Protein AF-A0A812IZY6-F1 (afdb_monomer)

InterPro domains:
  IPR000722 RNA polymerase, alpha subunit [PF00623] (156-197)
  IPR006592 RNA polymerase, N-terminal [SM00663] (46-200)
  IPR007080 RNA polymerase Rpb1, domain 1 [PF04997] (15-154)
  IPR045867 DNA-directed RNA polymerase, subunit beta-prime [PTHR19376] (23-197)

Mean predicted aligned error: 10.42 Å

Radius of gyration: 32.03 Å; Cα contacts (8 Å, |Δi|>4): 115; chains: 1; bounding box: 99×86×81 Å

pLDDT: mean 86.28, std 14.46, range [31.89, 97.0]

Nearest PDB structures (foldseek):
  8gzh-assembly1_D  TM=9.416E-01  e=6.355E-12  Synechocystis sp. PCC 6803
  5ipl-assembly1_D  TM=9.016E-01  e=3.015E-12  Escherichia coli
  6jcy-assembly1_D  TM=9.465E-01  e=2.201E-11  Mycobacterium tuberculosis H37Rv
  6koo-assembly1_D  TM=9.398E-01  e=4.639E-11  Mycobacterium tuberculosis H37Rv
  7u22-assembly1_D  TM=9.583E-01  e=5.253E-11  Mycobacterium tuberculosis

Organism: NCBI:txid1628268

Secondary structure (DSSP, 8-state):
-----------PPPHHHHHHHHHHHHHHHHHHHHHHHHHHTT--GGGGS-SSPPPPPGGGS--B--TT-SS-B--HHHHHHHHHHHHHHHHHHHHHTT--HHHHHHHHHHHHHHHHHHHHTTSSSPPPB-TTSPBP--HHHHHSSSSSHIIIIIS----SS---------TTS-TT-----HHHHHHHTHHHHHHHHHH-

Sequence (200 aa):
MRMNLHLASVNAPTKAVATRISSILKDLRQRRNMMETATARHQLPEWMMFTSLPVLPPDLRLRSNSPEDIEEFPDDMNIMYKDILSAGRLFQVALAERAPAGLLRYRKFMLQMAVDCLIDNGRINPAKTKSSGDPLESVAKRLKGKQGRMRKNMLGKRVDYSARTVIVVEPKLKLDECGLPFEIAKEMYMPFLMRELKEK

Structure (mmCIF, N/CA/C/O backbone):
data_AF-A0A812IZY6-F1
#
_entry.id   AF-A0A812IZY6-F1
#
loop_
_atom_site.group_PDB
_atom_site.id
_atom_site.type_symbol
_atom_site.label_atom_id
_atom_site.label_alt_id
_atom_site.label_comp_id
_atom_site.label_asym_id
_atom_site.label_entity_id
_atom_site.label_seq_id
_atom_site.pdbx_PDB_ins_code
_atom_site.Cartn_x
_atom_site.Cartn_y
_atom_site.Cartn_z
_atom_site.occupancy
_atom_site.B_iso_or_equiv
_atom_site.auth_seq_id
_atom_site.auth_comp_id
_atom_site.auth_asym_id
_atom_site.auth_atom_id
_atom_site.pdbx_PDB_model_num
ATOM 1 N N . MET A 1 1 ? 55.429 -61.575 -18.222 1.00 38.75 1 MET A N 1
ATOM 2 C CA . MET A 1 1 ? 55.396 -60.162 -18.653 1.00 38.75 1 MET A CA 1
ATOM 3 C C . MET A 1 1 ? 53.979 -59.629 -18.417 1.00 38.75 1 MET A C 1
ATOM 5 O O . MET A 1 1 ? 53.120 -59.782 -19.270 1.00 38.75 1 MET A O 1
ATOM 9 N N . ARG A 1 2 ? 53.676 -59.157 -17.197 1.00 31.89 2 ARG A N 1
ATOM 10 C CA . ARG A 1 2 ? 52.349 -58.622 -16.833 1.00 31.89 2 ARG A CA 1
ATOM 11 C C . ARG A 1 2 ? 52.348 -57.122 -17.134 1.00 31.89 2 ARG A C 1
ATOM 13 O O . ARG A 1 2 ? 53.051 -56.377 -16.460 1.00 31.89 2 ARG A O 1
ATOM 20 N N . MET A 1 3 ? 51.612 -56.695 -18.159 1.00 34.75 3 MET A N 1
ATOM 21 C CA . MET A 1 3 ? 51.358 -55.275 -18.418 1.00 34.75 3 MET A CA 1
ATOM 22 C C . MET A 1 3 ? 50.384 -54.762 -17.356 1.00 34.75 3 MET A C 1
ATOM 24 O O . MET A 1 3 ? 49.181 -54.987 -17.439 1.00 34.75 3 MET A O 1
ATOM 28 N N . ASN A 1 4 ? 50.918 -54.082 -16.343 1.00 38.84 4 ASN A N 1
ATOM 29 C CA . ASN A 1 4 ? 50.131 -53.201 -15.492 1.00 38.84 4 ASN A CA 1
ATOM 30 C C . ASN A 1 4 ? 49.748 -51.975 -16.329 1.00 38.84 4 ASN A C 1
ATOM 32 O O . ASN A 1 4 ? 50.520 -51.022 -16.424 1.00 38.84 4 ASN A O 1
ATOM 36 N N . LEU A 1 5 ? 48.566 -51.995 -16.950 1.00 43.78 5 LEU A N 1
ATOM 37 C CA . LEU A 1 5 ? 47.935 -50.749 -17.368 1.00 43.78 5 LEU A CA 1
ATOM 38 C C . LEU A 1 5 ? 47.475 -50.036 -16.097 1.00 43.78 5 LEU A C 1
ATOM 40 O O . LEU A 1 5 ? 46.516 -50.442 -15.441 1.00 43.78 5 LEU A O 1
ATOM 44 N N . HIS A 1 6 ? 48.198 -48.977 -15.744 1.00 41.31 6 HIS A N 1
ATOM 45 C CA . HIS A 1 6 ? 47.737 -47.956 -14.822 1.00 41.31 6 HIS A CA 1
ATOM 46 C C . HIS A 1 6 ? 46.349 -47.463 -15.263 1.00 41.31 6 HIS A C 1
ATOM 48 O O . HIS A 1 6 ? 46.229 -46.591 -16.119 1.00 41.31 6 HIS A O 1
ATOM 54 N N . LEU A 1 7 ? 45.296 -47.963 -14.617 1.00 42.34 7 LEU A N 1
ATOM 55 C CA . LEU A 1 7 ? 44.045 -47.229 -14.421 1.00 42.34 7 LEU A CA 1
ATOM 56 C C . LEU A 1 7 ? 44.333 -46.083 -13.439 1.00 42.34 7 LEU A C 1
ATOM 58 O O . LEU A 1 7 ? 43.873 -46.059 -12.300 1.00 42.34 7 LEU A O 1
ATOM 62 N N . ALA A 1 8 ? 45.182 -45.148 -13.863 1.00 40.25 8 ALA A N 1
ATOM 63 C CA . ALA A 1 8 ? 45.335 -43.878 -13.192 1.00 40.25 8 ALA A CA 1
ATOM 64 C C . ALA A 1 8 ? 44.049 -43.088 -13.445 1.00 40.25 8 ALA A C 1
ATOM 66 O O . ALA A 1 8 ? 43.836 -42.568 -14.534 1.00 40.25 8 ALA A O 1
ATOM 67 N N . SER A 1 9 ? 43.197 -43.034 -12.420 1.00 45.44 9 SER A N 1
ATOM 68 C CA . SER A 1 9 ? 42.482 -41.814 -12.051 1.00 45.44 9 SER A CA 1
ATOM 69 C C . SER A 1 9 ? 41.848 -41.068 -13.234 1.00 45.44 9 SER A C 1
ATOM 71 O O . SER A 1 9 ? 42.322 -40.008 -13.649 1.00 45.44 9 SER A O 1
ATOM 73 N N . VAL A 1 10 ? 40.720 -41.572 -13.742 1.00 50.56 10 VAL A N 1
ATOM 74 C CA . VAL A 1 10 ? 39.791 -40.703 -14.473 1.00 50.56 10 VAL A CA 1
ATOM 75 C C . VAL A 1 10 ? 39.205 -39.748 -13.437 1.00 50.56 10 VAL A C 1
ATOM 77 O O . VAL A 1 10 ? 38.364 -40.116 -12.621 1.00 50.56 10 VAL A O 1
ATOM 80 N N . ASN A 1 11 ? 39.793 -38.556 -13.424 1.00 58.25 11 ASN A N 1
ATOM 81 C CA . ASN A 1 11 ? 39.595 -37.443 -12.508 1.00 58.25 11 ASN A CA 1
ATOM 82 C C . ASN A 1 11 ? 38.175 -37.355 -11.933 1.00 58.25 11 ASN A C 1
ATOM 84 O O . ASN A 1 11 ? 37.227 -36.997 -12.635 1.00 58.25 11 ASN A O 1
ATOM 88 N N . ALA A 1 12 ? 38.051 -37.587 -10.623 1.00 59.69 12 ALA A N 1
ATOM 89 C CA . ALA A 1 12 ? 36.911 -37.086 -9.868 1.00 59.69 12 ALA A CA 1
ATOM 90 C C . ALA A 1 12 ? 36.789 -35.574 -10.135 1.00 59.69 12 ALA A C 1
ATOM 92 O O . ALA A 1 12 ? 37.815 -34.882 -10.123 1.00 59.69 12 ALA A O 1
ATOM 93 N N . PRO A 1 13 ? 35.580 -35.040 -10.399 1.00 59.72 13 PRO A N 1
ATOM 94 C CA . PRO A 1 13 ? 35.422 -33.619 -10.653 1.00 59.72 13 PRO A CA 1
ATOM 95 C C . PRO A 1 13 ? 35.992 -32.856 -9.460 1.00 59.72 13 PRO A C 1
ATOM 97 O O . PRO A 1 13 ? 35.599 -33.075 -8.312 1.00 59.72 13 PRO A O 1
ATOM 100 N N . THR A 1 14 ? 36.951 -31.973 -9.732 1.00 73.62 14 THR A N 1
ATOM 101 C CA . THR A 1 14 ? 37.534 -31.072 -8.740 1.00 73.62 14 THR A CA 1
ATOM 102 C C . THR A 1 14 ? 36.394 -30.403 -7.974 1.00 73.62 14 THR A C 1
ATOM 104 O O . THR A 1 14 ? 35.393 -30.029 -8.588 1.00 73.62 14 THR A O 1
ATOM 107 N N . LYS A 1 15 ? 36.512 -30.227 -6.649 1.00 72.19 15 LYS A N 1
ATOM 108 C CA . LYS A 1 15 ? 35.425 -29.684 -5.801 1.00 72.19 15 LYS A CA 1
ATOM 109 C C . LYS A 1 15 ? 34.749 -28.440 -6.408 1.00 72.19 15 LYS A C 1
ATOM 111 O O . LYS A 1 15 ? 33.533 -28.327 -6.345 1.00 72.19 15 LYS A O 1
ATOM 116 N N . ALA A 1 16 ? 35.509 -27.570 -7.078 1.00 72.94 16 ALA A N 1
ATOM 117 C CA . ALA A 1 16 ? 35.002 -26.394 -7.792 1.00 72.94 16 ALA A CA 1
ATOM 118 C C . ALA A 1 16 ? 34.024 -26.705 -8.949 1.00 72.94 16 ALA A C 1
ATOM 120 O O . ALA A 1 16 ? 33.044 -25.984 -9.140 1.00 72.94 16 ALA A O 1
ATOM 121 N N . VAL A 1 17 ? 34.257 -27.779 -9.710 1.00 79.25 17 VAL A N 1
ATOM 122 C CA . VAL A 1 17 ? 33.382 -28.230 -10.805 1.00 79.25 17 VAL A CA 1
ATOM 123 C C . VAL A 1 17 ? 32.065 -28.764 -10.241 1.00 79.25 17 VAL A C 1
ATOM 125 O O . VAL A 1 17 ? 30.998 -28.409 -10.737 1.00 79.25 17 VAL A O 1
ATOM 128 N N . ALA A 1 18 ? 32.119 -29.533 -9.150 1.00 79.56 18 ALA A N 1
ATOM 129 C CA . ALA A 1 18 ? 30.925 -30.045 -8.477 1.00 79.56 18 ALA A CA 1
ATOM 130 C C . ALA A 1 18 ? 30.026 -28.914 -7.934 1.00 79.56 18 ALA A C 1
ATOM 132 O O . ALA A 1 18 ? 28.806 -28.963 -8.106 1.00 79.56 18 ALA A O 1
ATOM 133 N N . THR A 1 19 ? 30.609 -27.855 -7.357 1.00 82.19 19 THR A N 1
ATOM 134 C CA . THR A 1 19 ? 29.853 -26.681 -6.878 1.00 82.19 19 THR A CA 1
ATOM 135 C C . THR A 1 19 ? 29.205 -25.893 -8.019 1.00 82.19 19 THR A C 1
ATOM 137 O O . THR A 1 19 ? 28.112 -25.354 -7.866 1.00 82.19 19 THR A O 1
ATOM 140 N N . ARG A 1 20 ? 29.855 -25.829 -9.186 1.00 84.56 20 ARG A N 1
ATOM 141 C CA . ARG A 1 20 ? 29.304 -25.146 -10.365 1.00 84.56 20 ARG A CA 1
ATOM 142 C C . ARG A 1 20 ? 28.172 -25.943 -11.013 1.00 84.56 20 ARG A C 1
ATOM 144 O O . ARG A 1 20 ? 27.191 -25.365 -11.463 1.00 84.56 20 ARG A O 1
ATOM 151 N N . ILE A 1 21 ? 28.275 -27.270 -11.025 1.00 86.88 21 ILE A N 1
ATOM 152 C CA . ILE A 1 21 ? 27.195 -28.146 -11.494 1.00 86.88 21 ILE A CA 1
ATOM 153 C C . ILE A 1 21 ? 25.981 -28.033 -10.565 1.00 86.88 21 ILE A C 1
ATOM 155 O O . ILE A 1 21 ? 24.854 -27.928 -11.044 1.00 86.88 21 ILE A O 1
ATOM 159 N N . SER A 1 22 ? 26.185 -27.992 -9.245 1.00 88.12 22 SER A N 1
ATOM 160 C CA . SER A 1 22 ? 25.075 -27.878 -8.293 1.00 88.12 22 SER A CA 1
ATOM 161 C C . SER A 1 22 ? 24.352 -26.527 -8.369 1.00 88.12 22 SER A C 1
ATOM 163 O O . SER A 1 22 ? 23.123 -26.506 -8.275 1.00 88.12 22 SER A O 1
ATOM 165 N N . SER A 1 23 ? 25.064 -25.417 -8.608 1.00 89.50 23 SER A N 1
ATOM 166 C CA . SER A 1 23 ? 24.427 -24.112 -8.834 1.00 89.50 23 SER A CA 1
ATOM 167 C C . SER A 1 23 ? 23.610 -24.090 -10.129 1.00 89.50 23 SER A C 1
ATOM 169 O O . SER A 1 23 ? 22.450 -23.685 -10.103 1.00 89.50 23 SER A O 1
ATOM 171 N N . ILE A 1 24 ? 24.147 -24.629 -11.230 1.00 91.56 24 ILE A N 1
ATOM 172 C CA . ILE A 1 24 ? 23.420 -24.744 -12.506 1.00 91.56 24 ILE A CA 1
ATOM 173 C C . ILE A 1 24 ? 22.165 -25.610 -12.343 1.00 91.56 24 ILE A C 1
ATOM 175 O O . ILE A 1 24 ? 21.085 -25.230 -12.794 1.00 91.56 24 ILE A O 1
ATOM 179 N N . LEU A 1 25 ? 22.269 -26.760 -11.668 1.00 91.62 25 LEU A N 1
ATOM 180 C CA . LEU A 1 25 ? 21.120 -27.632 -11.407 1.00 91.62 25 LEU A CA 1
ATOM 181 C C . LEU A 1 25 ? 20.051 -26.942 -10.551 1.00 91.62 25 LEU A C 1
ATOM 183 O O . LEU A 1 25 ? 18.858 -27.160 -10.771 1.00 91.62 25 LEU A O 1
ATOM 187 N N . LYS A 1 26 ? 20.455 -26.099 -9.594 1.00 93.06 26 LYS A N 1
ATOM 188 C CA . LYS A 1 26 ? 19.530 -25.298 -8.784 1.00 93.06 26 LYS A CA 1
ATOM 189 C C . LYS A 1 26 ? 18.780 -24.279 -9.645 1.00 93.06 26 LYS A C 1
ATOM 191 O O . LYS A 1 26 ? 17.555 -24.205 -9.547 1.00 93.06 26 LYS A O 1
ATOM 196 N N . ASP A 1 27 ? 19.486 -23.570 -10.522 1.00 92.44 27 ASP A N 1
ATOM 197 C CA . ASP A 1 27 ? 18.893 -22.582 -11.429 1.00 92.44 27 ASP A CA 1
ATOM 198 C C . ASP A 1 27 ? 17.931 -23.240 -12.427 1.00 92.44 27 ASP A C 1
ATOM 200 O O . ASP A 1 27 ? 16.809 -22.769 -12.628 1.00 92.44 27 ASP A O 1
ATOM 204 N N . LEU A 1 28 ? 18.331 -24.372 -13.015 1.00 93.00 28 LEU A N 1
ATOM 205 C CA . LEU A 1 28 ? 17.485 -25.154 -13.919 1.00 93.00 28 LEU A CA 1
ATOM 206 C C . LEU A 1 28 ? 16.229 -25.664 -13.211 1.00 93.00 28 LEU A C 1
ATOM 208 O O . LEU A 1 28 ? 15.134 -25.577 -13.767 1.00 93.00 28 LEU A O 1
ATOM 212 N N . ARG A 1 29 ? 16.356 -26.137 -11.965 1.00 94.31 29 ARG A N 1
ATOM 213 C CA . ARG A 1 29 ? 15.212 -26.577 -11.160 1.00 94.31 29 ARG A CA 1
ATOM 214 C C . ARG A 1 29 ? 14.247 -25.425 -10.883 1.00 94.31 29 ARG A C 1
ATOM 216 O O . ARG A 1 29 ? 13.042 -25.615 -11.011 1.00 94.31 29 ARG A O 1
ATOM 223 N N . GLN A 1 30 ? 14.754 -24.236 -10.552 1.00 92.56 30 GLN A N 1
ATOM 224 C CA . GLN A 1 30 ? 13.918 -23.055 -10.331 1.00 92.56 30 GLN A CA 1
ATOM 225 C C . GLN A 1 30 ? 13.165 -22.647 -11.604 1.00 92.56 30 GLN A C 1
ATOM 227 O O . GLN A 1 30 ? 11.954 -22.433 -11.547 1.00 92.56 30 GLN A O 1
ATOM 232 N N . ARG A 1 31 ? 13.853 -22.595 -12.753 1.00 91.81 31 ARG A N 1
ATOM 233 C CA . ARG A 1 31 ? 13.234 -22.281 -14.054 1.00 91.81 31 ARG A CA 1
ATOM 234 C C . ARG A 1 31 ? 12.172 -23.305 -14.437 1.00 91.81 31 ARG A C 1
ATOM 236 O O . ARG A 1 31 ? 11.075 -22.919 -14.827 1.00 91.81 31 ARG A O 1
ATOM 243 N N . ARG A 1 32 ? 12.474 -24.597 -14.279 1.00 93.00 32 ARG A N 1
ATOM 244 C CA . ARG A 1 32 ? 11.525 -25.683 -14.546 1.00 93.00 32 ARG A CA 1
ATOM 245 C C . ARG A 1 32 ? 10.270 -25.535 -13.691 1.00 93.00 32 ARG A C 1
ATOM 247 O O . ARG A 1 32 ? 9.177 -25.529 -14.238 1.00 93.00 32 ARG A O 1
ATOM 254 N N . ASN A 1 33 ? 10.428 -25.330 -12.384 1.00 92.94 33 ASN A N 1
ATOM 255 C CA . ASN A 1 33 ? 9.291 -25.157 -11.482 1.00 92.94 33 ASN A CA 1
ATOM 256 C C . ASN A 1 33 ? 8.435 -23.937 -11.875 1.00 92.94 33 ASN A C 1
ATOM 258 O O . ASN A 1 33 ? 7.212 -24.025 -11.871 1.00 92.94 33 ASN A O 1
ATOM 262 N N . MET A 1 34 ? 9.053 -22.811 -12.256 1.00 89.25 34 MET A N 1
ATOM 263 C CA 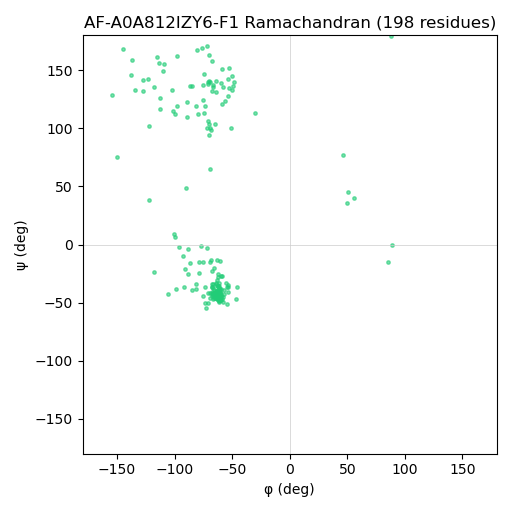. MET A 1 34 ? 8.314 -21.641 -12.754 1.00 89.25 34 MET A CA 1
ATOM 264 C C . MET A 1 34 ? 7.495 -21.981 -14.005 1.00 89.25 34 MET A C 1
ATOM 266 O O . MET A 1 34 ? 6.299 -21.699 -14.035 1.00 89.25 34 MET A O 1
ATOM 270 N N . MET A 1 35 ? 8.101 -22.646 -14.992 1.00 89.81 35 MET A N 1
ATOM 271 C CA . MET A 1 35 ? 7.420 -23.051 -16.227 1.00 89.81 35 MET A CA 1
ATOM 272 C C . MET A 1 35 ? 6.276 -24.040 -15.969 1.00 89.81 35 MET A C 1
ATOM 274 O O . MET A 1 35 ? 5.179 -23.857 -16.495 1.00 89.81 35 MET A O 1
ATOM 278 N N . GLU A 1 36 ? 6.499 -25.050 -15.124 1.00 92.44 36 GLU A N 1
ATOM 279 C CA . GLU A 1 36 ? 5.479 -26.032 -14.733 1.00 92.44 36 GLU A CA 1
ATOM 280 C C . GLU A 1 36 ? 4.278 -25.340 -14.071 1.00 92.44 36 GLU A C 1
ATOM 282 O O . GLU A 1 36 ? 3.137 -25.575 -14.465 1.00 92.44 36 GLU A O 1
ATOM 287 N N . THR A 1 37 ? 4.516 -24.419 -13.127 1.00 90.88 37 THR A N 1
ATOM 288 C CA . THR A 1 37 ? 3.427 -23.674 -12.470 1.00 90.88 37 THR A CA 1
ATOM 289 C C . THR A 1 37 ? 2.677 -22.733 -13.408 1.00 90.88 37 THR A C 1
ATOM 291 O O . THR A 1 37 ? 1.457 -22.622 -13.293 1.00 90.88 37 THR A O 1
ATOM 294 N N . ALA A 1 38 ? 3.377 -22.074 -14.337 1.00 90.81 38 ALA A N 1
ATOM 295 C CA . ALA A 1 38 ? 2.755 -21.199 -15.326 1.00 90.81 38 ALA A CA 1
ATOM 296 C C . ALA A 1 38 ? 1.855 -22.005 -16.274 1.00 90.81 38 ALA A C 1
ATOM 298 O O . ALA A 1 38 ? 0.714 -21.620 -16.514 1.00 90.81 38 ALA A O 1
ATOM 299 N N . THR A 1 39 ? 2.333 -23.170 -16.722 1.00 91.31 39 THR A N 1
ATOM 300 C CA . THR A 1 39 ? 1.589 -24.077 -17.609 1.00 91.31 39 THR A CA 1
ATOM 301 C C . THR A 1 39 ? 0.356 -24.639 -16.903 1.00 91.31 39 THR A C 1
ATOM 303 O O . THR A 1 39 ? -0.743 -24.578 -17.447 1.00 91.31 39 THR A O 1
ATOM 306 N N . ALA A 1 40 ? 0.512 -25.100 -15.657 1.00 92.56 40 ALA A N 1
ATOM 307 C CA . ALA A 1 40 ? -0.583 -25.634 -14.848 1.00 92.56 40 ALA A CA 1
ATOM 308 C C . ALA A 1 40 ? -1.679 -24.597 -14.544 1.00 92.56 40 ALA A C 1
ATOM 310 O O . ALA A 1 40 ? -2.833 -24.962 -14.341 1.00 92.56 40 ALA A O 1
ATOM 311 N N . ARG A 1 41 ? -1.330 -23.304 -14.495 1.00 91.00 41 ARG A N 1
ATOM 312 C CA . ARG A 1 41 ? -2.268 -22.195 -14.251 1.00 91.00 41 ARG A CA 1
ATOM 313 C C . ARG A 1 41 ? -2.710 -21.474 -15.527 1.00 91.00 41 ARG A C 1
ATOM 315 O O . ARG A 1 41 ? -3.360 -20.438 -15.415 1.00 91.00 41 ARG A O 1
ATOM 322 N N . HIS A 1 42 ? -2.338 -21.975 -16.709 1.00 91.25 42 HIS A N 1
ATOM 323 C CA . HIS A 1 42 ? -2.580 -21.326 -18.004 1.00 91.25 42 HIS A CA 1
ATOM 324 C C . HIS A 1 42 ? -2.145 -19.847 -18.045 1.00 91.25 42 HIS A C 1
ATOM 326 O O . HIS A 1 42 ? -2.795 -19.006 -18.661 1.00 91.25 42 HIS A O 1
ATOM 332 N N . GLN A 1 43 ? -1.048 -19.513 -17.361 1.00 91.81 43 GLN A N 1
ATOM 333 C CA . GLN A 1 43 ? -0.509 -18.158 -17.318 1.00 91.81 43 GLN A CA 1
ATOM 334 C C . GLN A 1 43 ? 0.469 -17.948 -18.467 1.00 91.81 43 GLN A C 1
ATOM 336 O O . GLN A 1 43 ? 1.476 -18.650 -18.577 1.00 91.81 43 GLN A O 1
ATOM 341 N N . LEU A 1 44 ? 0.193 -16.946 -19.297 1.00 89.94 44 LEU A N 1
ATOM 342 C CA . LEU A 1 44 ? 1.071 -16.572 -20.396 1.00 89.94 44 LEU A CA 1
ATOM 343 C C . LEU A 1 44 ? 2.146 -15.583 -19.905 1.00 89.94 44 LEU A C 1
ATOM 345 O O . LEU A 1 44 ? 1.822 -14.642 -19.175 1.00 89.94 44 LEU A O 1
ATOM 349 N N . PRO A 1 45 ? 3.425 -15.741 -20.304 1.00 88.31 45 PRO A N 1
ATOM 350 C CA . PRO A 1 45 ? 4.500 -14.823 -19.909 1.00 88.31 45 PRO A CA 1
ATOM 351 C C . PRO A 1 45 ? 4.260 -13.370 -20.333 1.00 88.31 45 PRO A C 1
ATOM 353 O O . PRO A 1 45 ? 4.732 -12.444 -19.677 1.00 88.31 45 PRO A O 1
ATOM 356 N N . GLU A 1 46 ? 3.500 -13.161 -21.409 1.00 91.06 46 GLU A N 1
ATOM 357 C CA . GLU A 1 46 ? 3.131 -11.836 -21.911 1.00 91.06 46 GLU A CA 1
ATOM 358 C C . GLU A 1 46 ? 2.355 -10.999 -20.882 1.00 91.06 46 GLU A C 1
ATOM 360 O O . GLU A 1 46 ? 2.494 -9.780 -20.871 1.00 91.06 46 GLU A O 1
ATOM 365 N N . TRP A 1 47 ? 1.634 -11.630 -19.944 1.00 90.56 47 TRP A N 1
ATOM 366 C CA . TRP A 1 47 ? 0.899 -10.931 -18.881 1.00 90.56 47 TRP A CA 1
ATOM 367 C C . TRP A 1 47 ? 1.812 -10.269 -17.844 1.00 90.56 47 TRP A C 1
ATOM 369 O O . TRP A 1 47 ? 1.358 -9.426 -17.074 1.00 90.56 47 TRP A O 1
ATOM 379 N N . MET A 1 48 ? 3.101 -10.625 -17.810 1.00 89.81 48 MET A N 1
ATOM 380 C CA . MET A 1 48 ? 4.087 -9.939 -16.968 1.00 89.81 48 MET A CA 1
ATOM 381 C C . MET A 1 48 ? 4.496 -8.575 -17.542 1.00 89.81 48 MET A C 1
ATOM 383 O O . MET A 1 48 ? 5.099 -7.772 -16.831 1.00 89.81 48 MET A O 1
ATOM 387 N N . MET A 1 49 ? 4.184 -8.304 -18.814 1.00 92.00 49 MET A N 1
ATOM 388 C CA . MET A 1 49 ? 4.435 -7.024 -19.469 1.00 92.00 49 MET A CA 1
ATOM 389 C C . MET A 1 49 ? 3.140 -6.210 -19.524 1.00 92.00 49 MET A C 1
ATOM 391 O O . MET A 1 49 ? 2.184 -6.574 -20.203 1.00 92.00 49 MET A O 1
ATOM 395 N N . PHE A 1 50 ? 3.107 -5.075 -18.827 1.00 90.75 50 PHE A N 1
ATOM 396 C CA . PHE A 1 50 ? 1.936 -4.200 -18.833 1.00 90.75 50 PHE A CA 1
ATOM 397 C C . PHE A 1 50 ? 1.808 -3.446 -20.162 1.00 90.75 50 PHE A C 1
ATOM 399 O O . PHE A 1 50 ? 2.668 -2.641 -20.513 1.00 90.75 50 PHE A O 1
ATOM 406 N N . THR A 1 51 ? 0.701 -3.664 -20.872 1.00 91.50 51 THR A N 1
ATOM 407 C CA . THR A 1 51 ? 0.273 -2.836 -22.015 1.00 91.50 51 THR A CA 1
ATOM 408 C C . THR A 1 51 ? -0.656 -1.707 -21.575 1.00 91.50 51 THR A C 1
ATOM 410 O O . THR A 1 51 ? -0.566 -0.591 -22.078 1.00 91.50 51 THR A O 1
ATOM 413 N N . SER A 1 52 ? -1.518 -1.990 -20.598 1.00 92.31 52 SER A N 1
ATOM 414 C CA . SER A 1 52 ? -2.416 -1.039 -19.950 1.00 92.31 52 SER A CA 1
ATOM 415 C C . SER A 1 52 ? -2.227 -1.124 -18.441 1.00 92.31 52 SER A C 1
ATOM 417 O O . SER A 1 52 ? -2.192 -2.216 -17.869 1.00 92.31 52 SER A O 1
ATOM 419 N N . LEU A 1 53 ? -2.075 0.032 -17.799 1.00 92.50 53 LEU A N 1
ATOM 420 C CA . LEU A 1 53 ? -1.868 0.127 -16.361 1.00 92.50 53 LEU A CA 1
ATOM 421 C C . LEU A 1 53 ? -3.208 0.444 -15.673 1.00 92.50 53 LEU A C 1
ATOM 423 O O . LEU A 1 53 ? -3.778 1.505 -15.938 1.00 92.50 53 LEU A O 1
ATOM 427 N N . PRO A 1 54 ? -3.710 -0.421 -14.773 1.00 92.75 54 PRO A N 1
ATOM 428 C CA . PRO A 1 54 ? -4.939 -0.141 -14.048 1.00 92.75 54 PRO A CA 1
ATOM 429 C C . PRO A 1 54 ? -4.761 1.045 -13.092 1.00 92.75 54 PRO A C 1
ATOM 431 O O . PRO A 1 54 ? -3.768 1.158 -12.365 1.00 92.75 54 PRO A O 1
ATOM 434 N N . VAL A 1 55 ? -5.762 1.922 -13.068 1.00 92.88 55 VAL A N 1
ATOM 435 C CA . VAL A 1 55 ? -5.819 3.069 -12.156 1.00 92.88 55 VAL A CA 1
ATOM 436 C C . VAL A 1 55 ? -6.780 2.750 -11.021 1.00 92.88 55 VAL A C 1
ATOM 438 O O . VAL A 1 55 ? -7.887 2.264 -11.253 1.00 92.88 55 VAL A O 1
ATOM 441 N N . LEU A 1 56 ? -6.360 3.020 -9.784 1.00 90.94 56 LEU A N 1
ATOM 442 C CA . LEU A 1 56 ? -7.222 2.832 -8.622 1.00 90.94 56 LEU A CA 1
ATOM 443 C C . LEU A 1 56 ? -8.441 3.778 -8.675 1.00 90.94 56 LEU A C 1
ATOM 445 O O . LEU A 1 56 ? -8.285 4.955 -9.033 1.00 90.94 56 LEU A O 1
ATOM 449 N N . PRO A 1 57 ? -9.635 3.301 -8.272 1.00 91.12 57 PRO A N 1
ATOM 450 C CA . PRO A 1 57 ? -10.810 4.148 -8.096 1.00 91.12 57 PRO A CA 1
ATOM 451 C C . PRO A 1 57 ? -10.505 5.386 -7.236 1.00 91.12 57 PRO A C 1
ATOM 453 O O . PRO A 1 57 ? -9.702 5.281 -6.302 1.00 91.12 57 PRO A O 1
ATOM 456 N N . PRO A 1 58 ? -11.131 6.546 -7.522 1.00 87.06 58 PRO A N 1
ATOM 457 C CA . PRO A 1 58 ? -10.874 7.805 -6.815 1.00 87.06 58 PRO A CA 1
ATOM 458 C C . PRO A 1 58 ? -11.027 7.688 -5.292 1.00 87.06 58 PRO A C 1
ATOM 460 O O . PRO A 1 58 ? -10.196 8.223 -4.562 1.00 87.06 58 PRO A O 1
ATOM 463 N N . ASP A 1 59 ? -11.990 6.897 -4.824 1.00 85.62 59 ASP A N 1
ATOM 464 C CA . ASP A 1 59 ? -12.279 6.705 -3.397 1.00 85.62 59 ASP A CA 1
ATOM 465 C C . ASP A 1 59 ? -11.149 6.002 -2.628 1.00 85.62 59 ASP A C 1
ATOM 467 O O . ASP A 1 59 ? -11.065 6.091 -1.407 1.00 85.62 59 ASP A O 1
ATOM 471 N N . LEU A 1 60 ? -10.250 5.292 -3.318 1.00 84.50 60 LEU A N 1
ATOM 472 C CA . LEU A 1 60 ? -9.095 4.633 -2.692 1.00 84.50 60 LEU A CA 1
ATOM 473 C C . LEU A 1 60 ? -7.830 5.501 -2.697 1.00 84.50 60 LEU A C 1
ATOM 475 O O . LEU A 1 60 ? -6.846 5.143 -2.046 1.00 84.50 60 LEU A O 1
ATOM 479 N N . ARG A 1 61 ? -7.856 6.621 -3.426 1.00 83.56 61 ARG A N 1
ATOM 480 C CA . ARG A 1 61 ? -6.752 7.579 -3.610 1.00 83.56 61 ARG A CA 1
ATOM 481 C C . ARG A 1 61 ? -7.161 8.989 -3.169 1.00 83.56 61 ARG A C 1
ATOM 483 O O . ARG A 1 61 ? -6.836 9.982 -3.832 1.00 83.56 61 ARG A O 1
ATOM 490 N N . LEU A 1 62 ? -7.929 9.025 -2.078 1.00 69.50 62 LEU A N 1
ATOM 491 C CA . LEU A 1 62 ? -8.531 10.216 -1.485 1.00 69.50 62 LEU A CA 1
ATOM 492 C C . LEU A 1 62 ? -7.489 11.314 -1.295 1.00 69.50 62 LEU A C 1
ATOM 494 O O . LEU A 1 62 ? -6.405 11.076 -0.764 1.00 69.50 62 LEU A O 1
ATOM 498 N N . ARG A 1 63 ? -7.852 12.527 -1.705 1.00 62.25 63 ARG A N 1
ATOM 499 C CA . ARG A 1 63 ? -7.174 13.729 -1.225 1.00 62.25 63 ARG A CA 1
ATOM 500 C C . ARG A 1 63 ? -7.569 13.917 0.232 1.00 62.25 63 ARG A C 1
ATOM 502 O O . ARG A 1 63 ? -8.726 13.676 0.586 1.00 62.25 63 ARG A O 1
ATOM 509 N N . SER A 1 64 ? -6.609 14.281 1.074 1.00 60.00 64 SER A N 1
ATOM 510 C CA . SER A 1 64 ? -6.942 14.662 2.441 1.00 60.00 64 SER A CA 1
ATOM 511 C C . SER A 1 64 ? -7.680 15.992 2.367 1.00 60.00 64 SER A C 1
ATOM 513 O O . SER A 1 64 ? -7.055 17.027 2.182 1.00 60.00 64 SER A O 1
ATOM 515 N N . ASN A 1 65 ? -9.007 15.953 2.459 1.00 51.41 65 ASN A N 1
ATOM 516 C CA . ASN A 1 65 ? -9.837 17.144 2.622 1.00 51.41 65 ASN A CA 1
ATOM 517 C C . ASN A 1 65 ? -10.012 17.411 4.123 1.00 51.41 65 ASN A C 1
ATOM 519 O O . ASN A 1 65 ? -11.142 17.508 4.605 1.00 51.41 65 ASN A O 1
ATOM 523 N N . SER A 1 66 ? -8.914 17.407 4.889 1.00 55.56 66 SER A N 1
ATOM 524 C CA . SER A 1 66 ? -8.954 17.837 6.286 1.00 55.56 66 SER A CA 1
ATOM 525 C C . SER A 1 66 ? -9.462 19.287 6.283 1.00 55.56 66 SER A C 1
ATOM 527 O O . SER A 1 66 ? -8.822 20.122 5.651 1.00 55.56 66 SER A O 1
ATOM 529 N N . PRO A 1 67 ? -10.588 19.617 6.947 1.00 55.12 67 PRO A N 1
ATOM 530 C CA . PRO A 1 67 ? -11.154 20.973 6.932 1.00 55.12 67 PRO A CA 1
ATOM 531 C C . PRO A 1 67 ? -10.216 22.054 7.496 1.00 55.12 67 PRO A C 1
ATOM 533 O O . PRO A 1 67 ? -10.478 23.241 7.337 1.00 55.12 67 PRO A O 1
ATOM 536 N N . GLU A 1 68 ? -9.157 21.631 8.188 1.00 60.59 68 GLU A N 1
ATOM 537 C CA . GLU A 1 68 ? -8.194 22.469 8.903 1.00 60.59 68 GLU A CA 1
ATOM 538 C C . GLU A 1 68 ? -6.991 22.875 8.034 1.00 60.59 68 GLU A C 1
ATOM 540 O O . GLU A 1 68 ? -6.357 23.892 8.311 1.00 60.59 68 GLU A O 1
ATOM 545 N N . ASP A 1 69 ? -6.705 22.138 6.954 1.00 55.50 69 ASP A N 1
ATOM 546 C CA . ASP A 1 69 ? -5.570 22.411 6.073 1.00 55.50 69 ASP A CA 1
ATOM 547 C C . ASP A 1 69 ? -6.050 23.174 4.831 1.00 55.50 69 ASP A C 1
ATOM 549 O O . ASP A 1 69 ? -6.756 22.643 3.976 1.00 55.50 69 ASP A O 1
ATOM 553 N N . ILE A 1 70 ? -5.634 24.437 4.706 1.00 53.91 70 ILE A N 1
ATOM 554 C CA . ILE A 1 70 ? -5.912 25.307 3.545 1.00 53.91 70 ILE A CA 1
ATOM 555 C C . ILE A 1 70 ? -5.280 24.743 2.248 1.00 53.91 70 ILE A C 1
ATOM 557 O O . ILE A 1 70 ? -5.624 25.167 1.144 1.00 53.91 70 ILE A O 1
ATOM 561 N N . GLU A 1 71 ? -4.381 23.760 2.359 1.00 58.41 71 GLU A N 1
ATOM 562 C CA . GLU A 1 71 ? -3.673 23.138 1.244 1.00 58.41 71 GLU A CA 1
ATOM 563 C C . GLU A 1 71 ? -4.109 21.674 1.050 1.00 58.41 71 GLU A C 1
ATOM 565 O O . GLU A 1 71 ? -3.908 20.817 1.910 1.00 58.41 71 GLU A O 1
ATOM 570 N N . GLU A 1 72 ? -4.706 21.370 -0.109 1.00 62.41 72 GLU A N 1
AT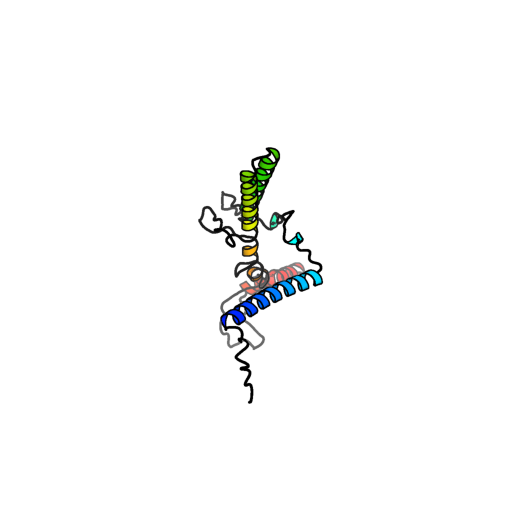OM 571 C CA . GLU A 1 72 ? -5.044 19.996 -0.490 1.00 62.41 72 GLU A CA 1
ATOM 572 C C . GLU A 1 72 ? -3.760 19.173 -0.665 1.00 62.41 72 GLU A C 1
ATOM 574 O O . GLU A 1 72 ? -3.099 19.261 -1.703 1.00 62.41 72 GLU A O 1
ATOM 579 N N . PHE A 1 73 ? -3.417 18.316 0.300 1.00 64.94 73 PHE A N 1
ATOM 580 C CA . PHE A 1 73 ? -2.324 17.364 0.112 1.00 64.94 73 PHE A CA 1
ATOM 581 C C . PHE A 1 73 ? -2.776 16.225 -0.818 1.00 64.94 73 PHE A C 1
ATOM 583 O O . PHE A 1 73 ? -3.653 15.425 -0.456 1.00 64.94 73 PHE A O 1
ATOM 590 N N . PRO A 1 74 ? -2.205 16.110 -2.035 1.00 71.00 74 PRO A N 1
ATOM 591 C CA . PRO A 1 74 ? -2.548 15.023 -2.934 1.00 71.00 74 PRO A CA 1
ATOM 592 C C . PRO A 1 74 ? -2.000 13.703 -2.389 1.00 71.00 74 PRO A C 1
ATOM 594 O O . PRO A 1 74 ? -0.869 13.642 -1.913 1.00 71.00 74 PRO A O 1
ATOM 597 N N . ASP A 1 75 ? -2.777 12.627 -2.526 1.00 83.50 75 ASP A N 1
ATOM 598 C CA . ASP A 1 75 ? -2.284 11.282 -2.222 1.00 83.50 75 ASP A CA 1
ATOM 599 C C . ASP A 1 75 ? -0.983 10.973 -2.993 1.00 83.50 75 ASP A C 1
ATOM 601 O O . ASP A 1 75 ? -0.864 11.305 -4.177 1.00 83.50 75 ASP A O 1
ATOM 605 N N . ASP A 1 76 ? -0.040 10.269 -2.364 1.00 88.25 76 ASP A N 1
ATOM 606 C CA . ASP A 1 76 ? 1.260 9.906 -2.950 1.00 88.25 76 ASP A CA 1
ATOM 607 C C . ASP A 1 76 ? 1.095 9.175 -4.288 1.00 88.25 76 ASP A C 1
ATOM 609 O O . ASP A 1 76 ? 1.833 9.404 -5.248 1.00 88.25 76 ASP A O 1
ATOM 613 N N . MET A 1 77 ? 0.061 8.337 -4.377 1.00 90.06 77 MET A N 1
ATOM 614 C CA . MET A 1 77 ? -0.316 7.624 -5.593 1.00 90.06 77 MET A CA 1
ATOM 615 C C . MET A 1 77 ? -0.690 8.570 -6.739 1.00 90.06 77 MET A C 1
ATOM 617 O O . MET A 1 77 ? -0.350 8.304 -7.890 1.00 90.06 77 MET A O 1
ATOM 621 N N . ASN A 1 78 ? -1.363 9.688 -6.448 1.00 91.00 78 ASN A N 1
ATOM 622 C CA . ASN A 1 78 ? -1.741 10.674 -7.461 1.00 91.00 78 ASN A CA 1
ATOM 623 C C . ASN A 1 78 ? -0.504 11.380 -8.036 1.00 91.00 78 ASN A C 1
ATOM 625 O O . ASN A 1 78 ? -0.458 11.632 -9.241 1.00 91.00 78 ASN A O 1
ATOM 629 N N . ILE A 1 79 ? 0.512 11.642 -7.205 1.00 90.75 79 ILE A N 1
ATOM 630 C CA . ILE A 1 79 ? 1.802 12.189 -7.654 1.00 90.75 79 ILE A CA 1
ATOM 631 C C . ILE A 1 79 ? 2.468 11.209 -8.632 1.00 90.75 79 ILE A C 1
ATOM 633 O O . ILE A 1 79 ? 2.839 11.592 -9.740 1.00 90.75 79 ILE A O 1
ATOM 637 N N . MET A 1 80 ? 2.535 9.922 -8.279 1.00 92.94 80 MET A N 1
ATOM 638 C CA . MET A 1 80 ? 3.123 8.899 -9.153 1.00 92.94 80 MET A CA 1
ATOM 639 C C . MET A 1 80 ? 2.340 8.707 -10.461 1.00 92.94 80 MET A C 1
ATOM 641 O O . MET A 1 80 ? 2.938 8.573 -11.529 1.00 92.94 80 MET A O 1
ATOM 645 N N . TYR A 1 81 ? 1.003 8.731 -10.415 1.00 94.06 81 TYR A N 1
ATOM 646 C CA . TYR A 1 81 ? 0.180 8.662 -11.627 1.00 94.06 81 TYR A CA 1
ATOM 647 C C . TYR A 1 81 ? 0.403 9.870 -12.542 1.00 94.06 81 TYR A C 1
ATOM 649 O O . TYR A 1 81 ? 0.502 9.702 -13.759 1.00 94.06 81 TYR A O 1
ATOM 657 N N . LYS A 1 82 ? 0.536 11.079 -11.982 1.00 93.25 82 LYS A N 1
ATOM 658 C CA . LYS A 1 82 ? 0.866 12.285 -12.755 1.00 93.25 82 LYS A CA 1
ATOM 659 C C . LYS A 1 82 ? 2.216 12.144 -13.462 1.00 93.25 82 LYS A C 1
ATOM 661 O O . LYS A 1 82 ? 2.326 12.516 -14.633 1.00 93.25 82 LYS A O 1
ATOM 666 N N . ASP A 1 83 ? 3.212 11.573 -12.789 1.00 93.69 83 ASP A N 1
ATOM 667 C CA . ASP A 1 83 ? 4.535 11.323 -13.368 1.00 93.69 83 ASP A CA 1
ATOM 668 C C . ASP A 1 83 ? 4.469 10.344 -14.546 1.00 93.69 83 ASP A C 1
ATOM 670 O O . ASP A 1 83 ? 5.070 10.599 -15.592 1.00 93.69 83 ASP A O 1
ATOM 674 N N . ILE A 1 84 ? 3.698 9.259 -14.418 1.00 96.00 84 ILE A N 1
ATOM 675 C CA . ILE A 1 84 ? 3.490 8.284 -15.500 1.00 96.00 84 ILE A CA 1
ATOM 676 C C . ILE A 1 84 ? 2.805 8.939 -16.697 1.00 96.00 84 ILE A C 1
ATOM 678 O O . ILE A 1 84 ? 3.268 8.787 -17.827 1.00 96.00 84 ILE A O 1
ATOM 682 N N . LEU A 1 85 ? 1.729 9.695 -16.465 1.00 96.25 85 LEU A N 1
ATOM 683 C CA . LEU A 1 85 ? 1.004 10.384 -17.534 1.00 96.25 85 LEU A CA 1
ATOM 684 C C . LEU A 1 85 ? 1.898 11.397 -18.258 1.00 96.25 85 LEU A C 1
ATOM 686 O O . LEU A 1 85 ? 1.879 11.479 -19.486 1.00 96.25 85 LEU A O 1
ATOM 690 N N . SER A 1 86 ? 2.718 12.133 -17.507 1.00 96.44 86 SER A N 1
ATOM 691 C CA . SER A 1 86 ? 3.657 13.110 -18.062 1.00 96.44 86 SER A CA 1
ATOM 692 C C . SER A 1 86 ? 4.749 12.429 -18.890 1.00 96.44 86 SER A C 1
ATOM 694 O O . SER A 1 86 ? 4.997 12.826 -20.028 1.00 96.44 86 SER A O 1
ATOM 696 N N . ALA A 1 87 ? 5.359 11.358 -18.371 1.00 95.88 87 ALA A N 1
ATOM 697 C CA . ALA A 1 87 ? 6.354 10.573 -19.100 1.00 95.88 87 ALA A CA 1
ATOM 698 C C . ALA A 1 87 ? 5.762 9.921 -20.362 1.00 95.88 87 ALA A C 1
ATOM 700 O O . ALA A 1 87 ? 6.395 9.936 -21.419 1.00 95.88 87 ALA A O 1
ATOM 701 N N . GLY A 1 88 ? 4.532 9.410 -20.275 1.00 95.88 88 GLY A N 1
ATOM 702 C CA . GLY A 1 88 ? 3.807 8.809 -21.393 1.00 95.88 88 GLY A CA 1
ATOM 703 C C . GLY A 1 88 ? 3.512 9.818 -22.499 1.00 95.88 88 GLY A C 1
ATOM 704 O O . GLY A 1 88 ? 3.809 9.552 -23.662 1.00 95.88 88 GLY A O 1
ATOM 705 N N . ARG A 1 89 ? 3.021 11.012 -22.142 1.00 96.50 89 ARG A N 1
ATOM 706 C CA . ARG A 1 89 ? 2.788 12.102 -23.101 1.00 96.50 89 ARG A CA 1
ATOM 707 C C . ARG A 1 89 ? 4.083 12.513 -23.801 1.00 96.50 89 ARG A C 1
ATOM 709 O O . ARG A 1 89 ? 4.103 12.642 -25.019 1.00 96.50 89 ARG A O 1
ATOM 716 N N . LEU A 1 90 ? 5.175 12.665 -23.052 1.00 95.44 90 LEU A N 1
ATOM 717 C CA . LEU A 1 90 ? 6.481 13.014 -23.618 1.00 95.44 90 LEU A CA 1
ATOM 718 C C . LEU A 1 90 ? 7.019 11.931 -24.564 1.00 95.44 90 LEU A C 1
ATOM 720 O O . LEU A 1 90 ? 7.644 12.255 -25.571 1.00 95.44 90 LEU A O 1
ATOM 724 N N . PHE A 1 91 ? 6.776 10.653 -24.264 1.00 96.25 91 PHE A N 1
ATOM 725 C CA . PHE A 1 91 ? 7.131 9.555 -25.161 1.00 96.25 91 PHE A CA 1
ATOM 726 C C . PHE A 1 91 ? 6.290 9.565 -26.446 1.00 96.25 91 PHE A C 1
ATOM 728 O O . PHE A 1 91 ? 6.847 9.406 -27.530 1.00 96.25 91 PHE A O 1
ATOM 735 N N . GLN A 1 92 ? 4.979 9.806 -26.343 1.00 95.69 92 GLN A N 1
ATOM 736 C CA . GLN A 1 92 ? 4.089 9.913 -27.506 1.00 95.69 92 GLN A CA 1
ATOM 737 C C . GLN A 1 92 ? 4.489 11.063 -28.436 1.00 95.69 92 GLN A C 1
ATOM 739 O O . GLN A 1 92 ? 4.565 10.862 -29.646 1.00 95.69 92 GLN A O 1
ATOM 744 N N . VAL A 1 93 ? 4.803 12.237 -27.880 1.00 96.06 93 VAL A N 1
ATOM 745 C CA . VAL A 1 93 ? 5.283 13.391 -28.659 1.00 96.06 93 VAL A CA 1
ATOM 746 C C . VAL A 1 93 ? 6.592 13.055 -29.377 1.00 96.06 93 VAL A C 1
ATOM 748 O O . VAL A 1 93 ? 6.687 13.233 -30.587 1.00 96.06 93 VAL A O 1
ATOM 751 N N . ALA A 1 94 ? 7.567 12.465 -28.675 1.00 93.81 94 ALA A N 1
ATOM 752 C CA . ALA A 1 94 ? 8.840 12.073 -29.283 1.00 93.81 94 ALA A CA 1
ATOM 753 C C . ALA A 1 94 ? 8.671 11.039 -30.415 1.00 93.81 94 ALA A C 1
ATOM 755 O O . ALA A 1 94 ? 9.435 11.042 -31.382 1.00 93.81 94 ALA A O 1
ATOM 756 N N . LEU A 1 95 ? 7.676 10.153 -30.304 1.00 94.81 95 LEU A N 1
ATOM 757 C CA . LEU A 1 95 ? 7.346 9.185 -31.346 1.00 94.81 95 LEU A CA 1
ATOM 758 C C . LEU A 1 95 ? 6.716 9.864 -32.573 1.00 94.81 95 LEU A C 1
ATOM 760 O O . LEU A 1 95 ? 7.080 9.531 -33.700 1.00 94.81 95 LEU A O 1
ATOM 764 N N . ALA A 1 96 ? 5.815 10.827 -32.356 1.00 95.62 96 ALA A N 1
ATOM 765 C CA . ALA A 1 96 ? 5.173 11.596 -33.422 1.00 95.62 96 ALA A CA 1
ATOM 766 C C . ALA A 1 96 ? 6.184 12.444 -34.212 1.00 95.62 96 ALA A C 1
ATOM 768 O O . ALA A 1 96 ? 6.137 12.479 -35.440 1.00 95.62 96 ALA A O 1
ATOM 769 N N . GLU A 1 97 ? 7.150 13.049 -33.520 1.00 95.31 97 GLU A N 1
ATOM 770 C CA . GLU A 1 97 ? 8.225 13.854 -34.117 1.00 95.31 97 GLU A CA 1
ATOM 771 C C . GLU A 1 97 ? 9.343 13.013 -34.758 1.00 95.31 97 GLU A C 1
ATOM 773 O O . GLU A 1 97 ? 10.289 13.568 -35.313 1.00 95.31 97 GLU A O 1
ATOM 778 N N . ARG A 1 98 ? 9.262 11.674 -34.696 1.00 93.12 98 ARG A N 1
ATOM 779 C CA . ARG A 1 98 ? 10.307 10.748 -35.175 1.00 93.12 98 ARG A CA 1
ATOM 780 C C . ARG A 1 98 ? 11.692 11.096 -34.622 1.00 93.12 98 ARG A C 1
ATOM 782 O O . ARG A 1 98 ? 12.693 11.091 -35.341 1.00 93.12 98 ARG A O 1
ATOM 789 N N . ALA A 1 99 ? 11.737 11.378 -33.322 1.00 93.19 99 ALA A N 1
ATOM 790 C CA . ALA A 1 99 ? 12.963 11.680 -32.603 1.00 93.19 99 ALA A CA 1
ATOM 791 C C . ALA A 1 99 ? 14.040 10.590 -32.807 1.00 93.19 99 ALA A C 1
ATOM 793 O O . ALA A 1 99 ? 13.717 9.412 -32.993 1.00 93.19 99 ALA A O 1
ATOM 794 N N . PRO A 1 100 ? 15.337 10.940 -32.716 1.00 95.94 100 PRO A N 1
ATOM 795 C CA . PRO A 1 100 ? 16.420 9.979 -32.886 1.00 95.94 100 PRO A CA 1
ATOM 796 C C . PRO A 1 100 ? 16.334 8.833 -31.868 1.00 95.94 100 PRO A C 1
ATOM 798 O O . PRO A 1 100 ? 15.882 9.001 -30.731 1.00 95.94 100 PRO A O 1
ATOM 801 N N . ALA A 1 101 ? 16.844 7.660 -32.256 1.00 93.50 101 ALA A N 1
ATOM 802 C CA . ALA A 1 101 ? 16.720 6.423 -31.479 1.00 93.50 101 ALA A CA 1
ATOM 803 C C . ALA A 1 101 ? 17.240 6.535 -30.032 1.00 93.50 101 ALA A C 1
ATOM 805 O O . ALA A 1 101 ? 16.681 5.908 -29.129 1.00 93.50 101 ALA A O 1
ATOM 806 N N . GLY A 1 102 ? 18.277 7.345 -29.791 1.00 95.12 102 GLY A N 1
ATOM 807 C CA . GLY A 1 102 ? 18.796 7.601 -28.443 1.00 95.12 102 GLY A CA 1
ATOM 808 C C . GLY A 1 102 ? 17.766 8.274 -27.531 1.00 95.12 102 GLY A C 1
ATOM 809 O O . GLY A 1 102 ? 17.529 7.809 -26.415 1.00 95.12 102 GLY A O 1
ATOM 810 N N . LEU A 1 103 ? 17.084 9.310 -28.032 1.00 94.00 103 LEU A N 1
ATOM 811 C CA . LEU A 1 103 ? 16.056 10.025 -27.276 1.00 94.00 103 LEU A CA 1
ATOM 812 C C . LEU A 1 103 ? 14.827 9.140 -27.033 1.00 94.00 103 LEU A C 1
ATOM 814 O O . LEU A 1 103 ? 14.304 9.118 -25.920 1.00 94.00 103 LEU A O 1
ATOM 818 N N . LEU A 1 104 ? 14.405 8.350 -28.026 1.00 95.50 104 LEU A N 1
ATOM 819 C CA . LEU A 1 104 ? 13.298 7.400 -27.864 1.00 95.50 104 LEU A CA 1
ATOM 820 C C . LEU A 1 104 ? 13.587 6.354 -26.778 1.00 95.50 104 LEU A C 1
ATOM 822 O O . LEU A 1 104 ? 12.722 6.076 -25.944 1.00 95.50 104 LEU A O 1
ATOM 826 N N . ARG A 1 105 ? 14.810 5.806 -26.738 1.00 96.12 105 ARG A N 1
ATOM 827 C CA . ARG A 1 105 ? 15.233 4.866 -25.685 1.00 96.12 105 ARG A CA 1
ATOM 828 C C . ARG A 1 105 ? 15.223 5.517 -24.309 1.00 96.12 105 ARG A C 1
ATOM 830 O O . ARG A 1 105 ? 14.708 4.917 -23.369 1.00 96.12 105 ARG A O 1
ATOM 837 N N . TYR A 1 106 ? 15.733 6.741 -24.200 1.00 95.81 106 TYR A N 1
ATOM 838 C CA . TYR A 1 106 ? 15.712 7.491 -22.947 1.00 95.81 106 TYR A CA 1
ATOM 839 C C . TYR A 1 106 ? 14.279 7.768 -22.468 1.00 95.81 106 TYR A C 1
ATOM 841 O O . TYR A 1 106 ? 13.953 7.516 -21.311 1.00 95.81 106 TYR A O 1
ATOM 849 N N . ARG A 1 107 ? 13.379 8.211 -23.356 1.00 96.00 107 ARG A N 1
ATOM 850 C CA . ARG A 1 107 ? 11.966 8.447 -23.012 1.00 96.00 107 ARG A CA 1
ATOM 851 C C . ARG A 1 107 ? 11.255 7.165 -22.583 1.00 96.00 107 ARG A C 1
ATOM 853 O O . ARG A 1 107 ? 10.536 7.183 -21.587 1.00 96.00 107 ARG A O 1
ATOM 860 N N . LYS A 1 108 ? 11.506 6.048 -23.275 1.00 95.62 108 LYS A N 1
ATOM 861 C CA . LYS A 1 108 ? 10.995 4.728 -22.880 1.00 95.62 108 LYS A CA 1
ATOM 862 C C . LYS A 1 108 ? 11.503 4.319 -21.495 1.00 95.62 108 LYS A C 1
ATOM 864 O O . LYS A 1 108 ? 10.719 3.838 -20.685 1.00 95.62 108 LYS A O 1
ATOM 869 N N . PHE A 1 109 ? 12.786 4.543 -21.209 1.00 95.06 109 PHE A N 1
ATOM 870 C CA . PHE A 1 109 ? 13.359 4.295 -19.887 1.00 95.06 109 PHE A CA 1
ATOM 871 C C . PHE A 1 109 ? 12.670 5.144 -18.813 1.00 95.06 109 PHE A C 1
ATOM 873 O O . PHE A 1 109 ? 12.220 4.598 -17.815 1.00 95.06 109 PHE A O 1
ATOM 880 N N . MET A 1 110 ? 12.486 6.447 -19.039 1.00 95.19 110 MET A N 1
ATOM 881 C CA . MET A 1 110 ? 11.808 7.330 -18.080 1.00 95.19 110 MET A CA 1
ATOM 882 C C . MET A 1 110 ? 10.359 6.910 -17.801 1.00 95.19 110 MET A C 1
ATOM 884 O O . MET A 1 110 ? 9.918 6.965 -16.654 1.00 95.19 110 MET A O 1
ATOM 888 N N . LEU A 1 111 ? 9.631 6.450 -18.824 1.00 95.56 111 LEU A N 1
ATOM 889 C CA . LEU A 1 111 ? 8.295 5.882 -18.644 1.00 95.56 111 LEU A CA 1
ATOM 890 C C . LEU A 1 111 ? 8.338 4.612 -17.782 1.00 95.56 111 LEU A C 1
ATOM 892 O O . LEU A 1 111 ? 7.550 4.492 -16.846 1.00 95.56 111 LEU A O 1
ATOM 896 N N . GLN A 1 112 ? 9.290 3.710 -18.039 1.00 94.62 112 GLN A N 1
ATOM 897 C CA . GLN A 1 112 ? 9.484 2.510 -17.222 1.00 94.62 112 GLN A CA 1
ATOM 898 C C . GLN A 1 112 ? 9.801 2.866 -15.764 1.00 94.62 112 GLN A C 1
ATOM 900 O O . GLN A 1 112 ? 9.182 2.322 -14.859 1.00 94.62 112 GLN A O 1
ATOM 905 N N . MET A 1 113 ? 10.684 3.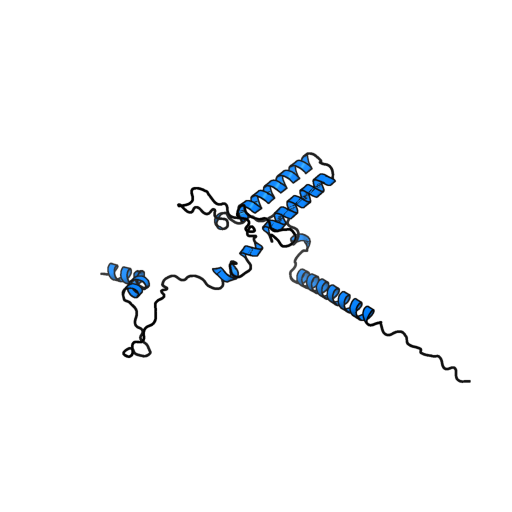840 -15.524 1.00 94.06 113 MET A N 1
ATOM 906 C CA . MET A 1 113 ? 11.019 4.317 -14.176 1.00 94.06 113 MET A CA 1
ATOM 907 C C . MET A 1 113 ? 9.804 4.867 -13.425 1.00 94.06 113 MET A C 1
ATOM 909 O O . MET A 1 113 ? 9.669 4.649 -12.220 1.00 94.06 113 MET A O 1
ATOM 913 N N . ALA A 1 114 ? 8.910 5.574 -14.121 1.00 94.50 114 ALA A N 1
ATOM 914 C CA . ALA A 1 114 ? 7.683 6.083 -13.521 1.00 94.50 114 ALA A CA 1
ATOM 915 C C . ALA A 1 114 ? 6.731 4.939 -13.120 1.00 94.50 114 ALA A C 1
ATOM 917 O O . ALA A 1 114 ? 6.183 4.962 -12.018 1.00 94.50 114 ALA A O 1
ATOM 918 N N . VAL A 1 115 ? 6.587 3.916 -13.971 1.00 94.94 115 VAL A N 1
ATOM 919 C CA . VAL A 1 115 ? 5.781 2.716 -13.678 1.00 94.94 115 VAL A CA 1
ATOM 920 C C . VAL A 1 115 ? 6.390 1.896 -12.537 1.00 94.94 115 VAL A C 1
ATOM 922 O O . VAL A 1 115 ? 5.672 1.491 -11.623 1.00 94.94 115 VAL A O 1
ATOM 925 N N . ASP A 1 116 ? 7.709 1.708 -12.529 1.00 94.12 116 ASP A N 1
ATOM 926 C CA . ASP A 1 116 ? 8.414 0.976 -11.473 1.00 94.12 116 ASP A CA 1
ATOM 927 C C . ASP A 1 116 ? 8.243 1.662 -10.112 1.00 94.12 116 ASP A C 1
ATOM 929 O O . ASP A 1 116 ? 7.996 0.995 -9.107 1.00 94.12 116 ASP A O 1
ATOM 933 N N . CYS A 1 117 ? 8.301 2.999 -10.079 1.00 94.38 117 CYS A N 1
ATOM 934 C CA . CYS A 1 117 ? 8.058 3.782 -8.868 1.00 94.38 117 CYS A CA 1
ATOM 935 C C . CYS A 1 117 ? 6.641 3.566 -8.311 1.00 94.38 117 CYS A C 1
ATOM 937 O O . CYS A 1 117 ? 6.471 3.442 -7.098 1.00 94.38 117 CYS A O 1
ATOM 939 N N . LEU A 1 118 ? 5.630 3.492 -9.181 1.00 94.44 118 LEU A N 1
ATOM 940 C CA . LEU A 1 118 ? 4.246 3.237 -8.777 1.00 94.44 118 LEU A CA 1
ATOM 941 C C .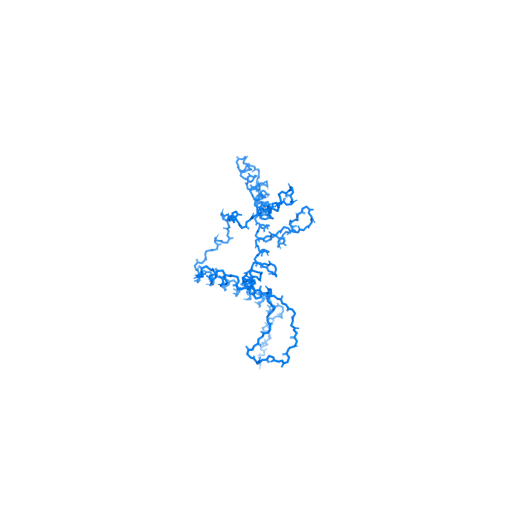 LEU A 1 118 ? 4.082 1.861 -8.128 1.00 94.44 118 LEU A C 1
ATOM 943 O O . LEU A 1 118 ? 3.437 1.728 -7.085 1.00 94.44 118 LEU A O 1
ATOM 947 N N . ILE A 1 119 ? 4.670 0.837 -8.747 1.00 94.12 119 ILE A N 1
ATOM 948 C CA . ILE A 1 119 ? 4.540 -0.548 -8.295 1.00 94.12 119 ILE A CA 1
ATOM 949 C C . ILE A 1 119 ? 5.350 -0.768 -7.014 1.00 94.12 119 ILE A C 1
ATOM 951 O O . ILE A 1 119 ? 4.791 -1.211 -6.009 1.00 94.12 119 ILE A O 1
ATOM 955 N N . ASP A 1 120 ? 6.647 -0.455 -7.032 1.00 93.88 120 ASP A N 1
ATOM 956 C CA . ASP A 1 120 ? 7.581 -0.717 -5.932 1.00 93.88 120 ASP A CA 1
ATOM 957 C C . ASP A 1 120 ? 8.710 0.336 -5.887 1.00 93.88 120 ASP A C 1
ATOM 959 O O . ASP A 1 120 ? 9.853 0.096 -6.287 1.00 93.88 120 ASP A O 1
ATOM 963 N N . ASN A 1 121 ? 8.371 1.537 -5.401 1.00 94.19 121 ASN A N 1
ATOM 964 C CA . ASN A 1 121 ? 9.316 2.637 -5.185 1.00 94.19 121 ASN A CA 1
ATOM 965 C C . ASN A 1 121 ? 10.517 2.205 -4.321 1.00 94.19 121 ASN A C 1
ATOM 967 O O . ASN A 1 121 ? 10.339 1.705 -3.211 1.00 94.19 121 ASN A O 1
ATOM 971 N N . GLY A 1 122 ? 11.738 2.449 -4.804 1.00 89.75 122 GLY A N 1
A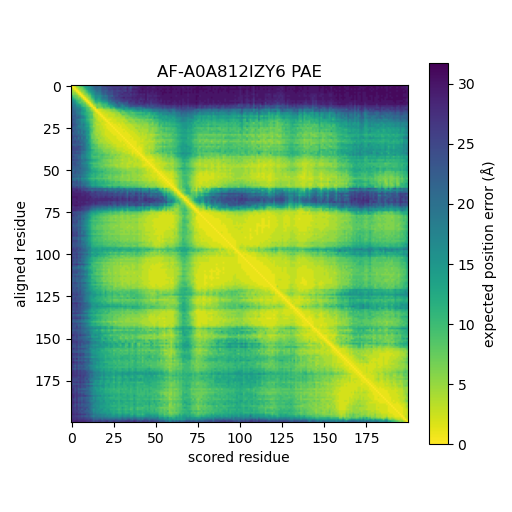TOM 972 C CA . GLY A 1 122 ? 12.971 2.128 -4.077 1.00 89.75 122 GLY A CA 1
ATOM 973 C C . GLY A 1 122 ? 13.530 0.718 -4.302 1.00 89.75 122 GLY A C 1
ATOM 974 O O . GLY A 1 122 ? 14.559 0.388 -3.720 1.00 89.75 122 GLY A O 1
ATOM 975 N N . ARG A 1 123 ? 12.885 -0.131 -5.119 1.00 88.44 123 ARG A N 1
ATOM 976 C CA . ARG A 1 123 ? 13.354 -1.509 -5.357 1.00 88.44 123 ARG A CA 1
ATOM 977 C C . ARG A 1 123 ? 14.594 -1.580 -6.250 1.00 88.44 123 ARG A C 1
ATOM 979 O O . ARG A 1 123 ? 15.533 -2.305 -5.942 1.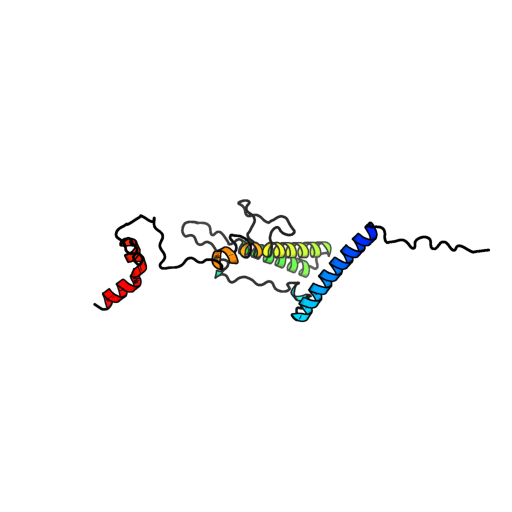00 88.44 123 ARG A O 1
ATOM 986 N N . ILE A 1 124 ? 14.537 -0.901 -7.394 1.00 86.56 124 ILE A N 1
ATOM 987 C CA . ILE A 1 124 ? 15.586 -0.924 -8.430 1.00 86.56 124 ILE A CA 1
ATOM 988 C C . ILE A 1 124 ? 16.373 0.386 -8.416 1.00 86.56 124 ILE A C 1
ATOM 990 O O . ILE A 1 124 ? 17.596 0.379 -8.503 1.00 86.56 124 ILE A O 1
ATOM 994 N N . ASN A 1 125 ? 15.663 1.505 -8.282 1.00 85.31 125 ASN A N 1
ATOM 995 C CA . ASN A 1 125 ? 16.222 2.851 -8.333 1.00 85.31 125 ASN A CA 1
ATOM 996 C C . ASN A 1 125 ? 16.062 3.539 -6.977 1.00 85.31 125 ASN A C 1
ATOM 998 O O . ASN A 1 125 ? 15.202 3.116 -6.197 1.00 85.31 125 ASN A O 1
ATOM 1002 N N . PRO A 1 126 ? 16.829 4.610 -6.705 1.00 88.19 126 PRO A N 1
ATOM 1003 C CA . PRO A 1 126 ? 16.634 5.431 -5.519 1.00 88.19 126 PRO A CA 1
ATOM 1004 C C . PRO A 1 126 ? 15.168 5.826 -5.351 1.00 88.19 126 PRO A C 1
ATOM 1006 O O . PRO A 1 126 ? 14.488 6.170 -6.323 1.00 88.19 126 PRO A O 1
ATOM 1009 N N . ALA A 1 127 ? 14.677 5.743 -4.117 1.00 90.62 127 ALA A N 1
ATOM 1010 C CA . ALA A 1 127 ? 13.284 6.035 -3.834 1.00 90.62 127 ALA A CA 1
ATOM 1011 C C . ALA A 1 127 ? 12.983 7.505 -4.142 1.00 90.62 127 ALA A C 1
ATOM 1013 O O . ALA A 1 127 ? 13.694 8.398 -3.682 1.00 90.62 127 ALA A O 1
ATOM 1014 N N . LYS A 1 128 ? 11.900 7.759 -4.880 1.00 90.62 128 LYS A N 1
ATOM 1015 C CA . LYS A 1 128 ? 11.383 9.121 -5.015 1.00 90.62 128 LYS A CA 1
ATOM 1016 C C . LYS A 1 128 ? 10.833 9.588 -3.675 1.00 90.62 128 LYS A C 1
ATOM 1018 O O . LYS A 1 128 ? 10.060 8.862 -3.040 1.00 90.62 128 LYS A O 1
ATOM 1023 N N . THR A 1 129 ? 11.216 10.793 -3.279 1.00 92.44 129 THR A N 1
ATOM 1024 C CA . THR A 1 129 ? 10.843 11.420 -2.013 1.00 92.44 129 THR A CA 1
ATOM 1025 C C . THR A 1 129 ? 9.868 12.574 -2.226 1.00 92.44 129 THR A C 1
ATOM 1027 O O . THR A 1 129 ? 9.785 13.165 -3.303 1.00 92.44 129 THR A O 1
ATOM 1030 N N . LYS A 1 130 ? 9.088 12.866 -1.188 1.00 87.19 130 LYS A N 1
ATOM 1031 C CA . LYS A 1 130 ? 8.254 14.060 -1.059 1.00 87.19 130 LYS A CA 1
ATOM 1032 C C . LYS A 1 130 ? 9.133 15.284 -0.816 1.00 87.19 130 LYS A C 1
ATOM 1034 O O . LYS A 1 130 ? 10.301 15.153 -0.456 1.00 87.19 130 LYS A O 1
ATOM 1039 N N . SER A 1 131 ? 8.522 16.467 -0.876 1.00 84.56 131 SER A N 1
ATOM 1040 C CA . SER A 1 131 ? 9.151 17.718 -0.421 1.00 84.56 131 SER A CA 1
ATOM 1041 C C . SER A 1 131 ? 9.671 17.616 1.026 1.00 84.56 131 SER A C 1
ATOM 1043 O O . SER A 1 131 ? 10.750 18.102 1.340 1.00 84.56 131 SER A O 1
ATOM 1045 N N . SER A 1 132 ? 8.959 16.871 1.881 1.00 83.06 132 SER A N 1
ATOM 1046 C CA . SER A 1 132 ? 9.351 16.590 3.272 1.00 83.06 132 SER A CA 1
ATOM 1047 C C . SER A 1 132 ? 10.541 15.622 3.426 1.00 83.06 132 SER A C 1
ATOM 1049 O O . SER A 1 132 ? 10.931 15.318 4.548 1.00 83.06 132 SER A O 1
ATOM 1051 N N . GLY A 1 133 ? 11.091 15.072 2.339 1.00 84.75 133 GLY A N 1
ATOM 1052 C CA . GLY A 1 133 ? 12.176 14.082 2.372 1.00 84.75 133 GLY A CA 1
ATOM 1053 C C . GLY A 1 133 ? 11.724 12.627 2.544 1.00 84.75 133 GLY A C 1
ATOM 1054 O O . GLY A 1 133 ? 12.483 11.713 2.226 1.00 84.75 133 GLY A O 1
ATOM 1055 N N . ASP A 1 134 ? 10.479 12.383 2.954 1.00 86.81 134 ASP A N 1
ATOM 1056 C CA . ASP A 1 134 ? 9.940 11.027 3.083 1.00 86.81 134 ASP A CA 1
ATOM 1057 C C . ASP A 1 134 ? 9.739 10.342 1.723 1.00 86.81 134 ASP A C 1
ATOM 1059 O O . ASP A 1 134 ? 9.245 10.973 0.787 1.00 86.81 134 ASP A O 1
ATOM 1063 N N . PRO A 1 135 ? 10.037 9.039 1.579 1.00 90.56 135 PRO A N 1
ATOM 1064 C CA . PRO A 1 135 ? 9.785 8.313 0.3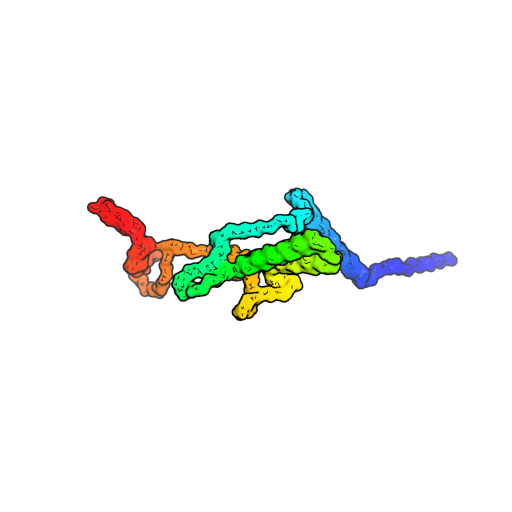39 1.00 90.56 135 PRO A CA 1
ATOM 1065 C C . PRO A 1 135 ? 8.283 8.182 0.066 1.00 90.56 135 PRO A C 1
ATOM 1067 O O . PRO A 1 135 ? 7.512 7.797 0.950 1.00 90.56 135 PRO A O 1
ATOM 1070 N N . LEU A 1 136 ? 7.883 8.427 -1.184 1.00 91.19 136 LEU A N 1
ATOM 1071 C CA . LEU A 1 136 ? 6.502 8.264 -1.636 1.00 91.19 136 LEU A CA 1
ATOM 1072 C C . LEU A 1 136 ? 6.029 6.812 -1.454 1.00 91.19 136 LEU A C 1
ATOM 1074 O O . LEU A 1 136 ? 6.770 5.860 -1.737 1.00 91.19 136 LEU A O 1
ATOM 1078 N N . GLU A 1 137 ? 4.788 6.634 -1.001 1.00 90.38 137 GLU A N 1
ATOM 1079 C CA . GLU A 1 137 ? 4.210 5.314 -0.746 1.00 90.38 137 GLU A CA 1
ATOM 1080 C C . GLU A 1 137 ? 3.724 4.622 -2.034 1.00 90.38 137 GLU A C 1
ATOM 1082 O O . GLU A 1 137 ? 2.754 5.047 -2.655 1.00 90.38 137 GLU A O 1
ATOM 1087 N N . SER A 1 138 ? 4.392 3.532 -2.430 1.00 92.75 138 SER A N 1
ATOM 1088 C CA . SER A 1 138 ? 4.029 2.714 -3.598 1.00 92.75 138 SER A CA 1
ATOM 1089 C C . SER A 1 138 ? 2.887 1.734 -3.312 1.00 92.75 138 SER A C 1
ATOM 1091 O O . SER A 1 138 ? 2.571 1.428 -2.156 1.00 92.75 138 SER A O 1
ATOM 1093 N N . VAL A 1 139 ? 2.317 1.142 -4.368 1.00 92.38 139 VAL A N 1
ATOM 1094 C CA . VAL A 1 139 ? 1.285 0.095 -4.248 1.00 92.38 139 VAL A CA 1
ATOM 1095 C C . VAL A 1 139 ? 1.790 -1.091 -3.418 1.00 92.38 139 VAL A C 1
ATOM 1097 O O . VAL A 1 139 ? 1.082 -1.584 -2.538 1.00 92.38 139 VAL A O 1
ATOM 1100 N N . ALA A 1 140 ? 3.033 -1.531 -3.634 1.00 92.38 140 ALA A N 1
ATOM 1101 C CA . ALA A 1 140 ? 3.623 -2.610 -2.848 1.00 92.38 140 ALA A CA 1
ATOM 1102 C C . ALA A 1 140 ? 3.731 -2.254 -1.358 1.00 92.38 140 ALA A C 1
ATOM 1104 O O . ALA A 1 140 ? 3.422 -3.100 -0.511 1.00 92.38 140 ALA A O 1
ATOM 1105 N N . LYS A 1 141 ? 4.123 -1.015 -1.027 1.00 90.00 141 LYS A N 1
ATOM 1106 C CA . LYS A 1 141 ? 4.235 -0.539 0.360 1.00 90.00 141 LYS A CA 1
ATOM 1107 C C . LYS A 1 141 ? 2.869 -0.428 1.040 1.00 90.00 141 LYS A C 1
ATOM 1109 O O . LYS A 1 141 ? 2.755 -0.791 2.205 1.00 90.00 141 LYS A O 1
ATOM 1114 N N . ARG A 1 142 ? 1.819 -0.067 0.295 1.00 89.44 142 ARG A N 1
ATOM 1115 C CA . ARG A 1 142 ? 0.432 -0.094 0.790 1.00 89.44 142 ARG A CA 1
ATOM 1116 C C . ARG A 1 142 ? -0.051 -1.491 1.136 1.00 89.44 142 ARG A C 1
ATOM 1118 O O . ARG A 1 142 ? -0.848 -1.653 2.055 1.00 89.44 142 ARG A O 1
ATOM 1125 N N . LEU A 1 143 ? 0.390 -2.513 0.410 1.00 90.19 143 LEU A N 1
ATOM 1126 C CA . LEU A 1 143 ? -0.038 -3.893 0.653 1.00 90.19 143 LEU A CA 1
ATOM 1127 C C . LEU A 1 143 ? 0.787 -4.579 1.749 1.00 90.19 143 LEU A C 1
ATOM 1129 O O . LEU A 1 143 ? 0.235 -5.327 2.560 1.00 90.19 143 LEU A O 1
ATOM 1133 N N . LYS A 1 144 ? 2.100 -4.331 1.780 1.00 89.88 144 LYS A N 1
ATOM 1134 C CA . LYS A 1 144 ? 3.065 -5.035 2.636 1.00 89.88 144 LYS A CA 1
ATOM 1135 C C . LYS A 1 144 ? 3.399 -4.262 3.917 1.00 89.88 144 LYS A C 1
ATOM 1137 O O . LYS A 1 144 ? 3.211 -3.061 4.030 1.00 89.88 144 LYS A O 1
ATOM 1142 N N . GLY A 1 145 ? 3.958 -4.968 4.899 1.00 86.94 145 GLY A N 1
ATOM 1143 C CA . GLY A 1 145 ? 4.467 -4.368 6.139 1.00 86.94 145 GLY A CA 1
ATOM 1144 C C . GLY A 1 145 ? 3.425 -4.221 7.253 1.00 86.94 145 GLY A C 1
ATOM 1145 O O . GLY A 1 145 ? 2.272 -4.622 7.116 1.00 86.94 145 GLY A O 1
ATOM 1146 N N . LYS A 1 146 ? 3.855 -3.683 8.405 1.00 87.81 146 LYS A N 1
ATOM 1147 C CA . LYS A 1 146 ? 3.018 -3.541 9.616 1.00 87.81 146 LYS A CA 1
ATOM 1148 C C . LYS A 1 146 ? 1.857 -2.563 9.410 1.00 87.81 146 LYS A C 1
ATOM 1150 O O . LYS A 1 146 ? 0.760 -2.828 9.883 1.00 87.81 146 LYS A O 1
ATOM 1155 N N . GLN A 1 147 ? 2.114 -1.466 8.700 1.00 84.12 147 GLN A N 1
ATOM 1156 C CA . GLN A 1 147 ? 1.104 -0.462 8.346 1.00 84.12 147 GLN A CA 1
ATOM 1157 C C . GLN A 1 147 ? 0.373 -0.778 7.032 1.00 84.12 147 GLN A C 1
ATOM 1159 O O . GLN A 1 147 ? -0.566 -0.068 6.681 1.00 84.12 147 GLN A O 1
ATOM 1164 N N . GLY A 1 148 ? 0.766 -1.844 6.327 1.00 87.19 148 GLY A N 1
ATOM 1165 C CA . GLY A 1 148 ? 0.116 -2.266 5.092 1.00 87.19 148 GLY A CA 1
ATOM 1166 C C . GLY A 1 148 ? -1.309 -2.771 5.325 1.00 87.19 148 GLY A C 1
ATOM 1167 O O . GLY A 1 148 ? -1.670 -3.226 6.415 1.00 87.19 148 GLY A O 1
ATOM 1168 N N . ARG A 1 149 ? -2.123 -2.735 4.270 1.00 88.06 149 ARG A N 1
ATOM 1169 C CA . ARG A 1 149 ? -3.560 -3.047 4.290 1.00 88.06 149 ARG A CA 1
ATOM 1170 C C . ARG A 1 149 ? -3.874 -4.416 4.891 1.00 88.06 149 ARG A C 1
ATOM 1172 O O . ARG A 1 149 ? -4.806 -4.515 5.685 1.00 88.06 149 ARG A O 1
ATOM 1179 N N . MET A 1 150 ? -3.076 -5.443 4.589 1.00 87.62 150 MET A N 1
ATOM 1180 C CA . MET A 1 150 ? -3.307 -6.796 5.111 1.00 87.62 150 MET A CA 1
ATOM 1181 C C . MET A 1 150 ? -3.238 -6.827 6.643 1.00 87.62 150 MET A C 1
ATOM 1183 O O . MET A 1 150 ? -4.148 -7.316 7.308 1.00 87.62 150 MET A O 1
ATOM 1187 N N . ARG A 1 151 ? -2.182 -6.257 7.232 1.00 86.50 151 ARG A N 1
ATOM 1188 C CA . ARG A 1 151 ? -1.975 -6.323 8.686 1.00 86.50 151 ARG A CA 1
ATOM 1189 C C . ARG A 1 151 ? -2.790 -5.289 9.447 1.00 86.50 151 ARG A C 1
ATOM 1191 O O . ARG A 1 151 ? -3.233 -5.584 10.550 1.00 86.50 151 ARG A O 1
ATOM 1198 N N . LYS A 1 152 ? -2.991 -4.108 8.865 1.00 85.31 152 LYS A N 1
ATOM 1199 C CA . LYS A 1 152 ? -3.691 -3.004 9.523 1.00 85.31 152 LYS A CA 1
ATOM 1200 C C . LYS A 1 152 ? -5.211 -3.129 9.453 1.00 85.31 152 LYS A C 1
ATOM 1202 O O . LYS A 1 152 ? -5.873 -2.785 10.422 1.00 85.31 152 LYS A O 1
ATOM 1207 N N . ASN A 1 153 ? -5.750 -3.593 8.322 1.00 82.81 153 ASN A N 1
ATOM 1208 C CA . ASN A 1 153 ? -7.190 -3.528 8.054 1.00 82.81 153 ASN A CA 1
ATOM 1209 C C . ASN A 1 153 ? -7.849 -4.903 7.894 1.00 82.81 153 ASN A C 1
ATOM 1211 O O . ASN A 1 153 ? -9.065 -4.992 8.050 1.00 82.81 153 ASN A O 1
ATOM 1215 N N . MET A 1 154 ? -7.100 -5.953 7.535 1.00 82.81 154 MET A N 1
ATOM 1216 C CA . MET A 1 154 ? -7.683 -7.289 7.345 1.00 82.81 154 MET A CA 1
ATOM 1217 C C . MET A 1 154 ? -7.498 -8.220 8.544 1.00 82.81 154 MET A C 1
ATOM 1219 O O . MET A 1 154 ? -8.425 -8.958 8.850 1.00 82.81 154 MET A O 1
ATOM 1223 N N . LEU A 1 155 ? -6.352 -8.186 9.234 1.00 88.38 155 LEU A N 1
ATOM 1224 C CA . LEU A 1 155 ? -6.106 -9.069 10.389 1.00 88.38 155 LEU A CA 1
ATOM 1225 C C . LEU A 1 155 ? -6.779 -8.605 11.687 1.00 88.38 155 LEU A C 1
ATOM 1227 O O . LEU A 1 155 ? -7.032 -9.417 12.569 1.00 88.38 155 LEU A O 1
ATOM 1231 N N . GLY A 1 156 ? -7.060 -7.313 11.816 1.00 86.62 156 GLY A N 1
ATOM 1232 C CA . GLY A 1 156 ? -7.763 -6.755 12.962 1.00 86.62 156 GLY A CA 1
ATOM 1233 C C . GLY A 1 156 ? -8.468 -5.480 12.543 1.00 86.62 156 GLY A C 1
ATOM 1234 O O . GLY A 1 156 ? -7.858 -4.614 11.919 1.00 86.62 156 GLY A O 1
ATOM 1235 N N . LYS A 1 157 ? -9.758 -5.381 12.852 1.00 89.50 157 LYS A N 1
ATOM 1236 C CA . LYS A 1 157 ? -10.563 -4.191 12.582 1.00 89.50 157 LYS A CA 1
ATOM 1237 C C . LYS A 1 157 ? -10.990 -3.556 13.891 1.00 89.50 157 LYS A C 1
ATOM 1239 O O . LYS A 1 157 ? -11.048 -4.208 14.931 1.00 89.50 157 LYS A O 1
ATOM 1244 N N . ARG A 1 158 ? -11.278 -2.262 13.820 1.00 88.50 158 ARG A N 1
ATOM 1245 C CA . ARG A 1 158 ? -12.024 -1.596 14.883 1.00 88.50 158 ARG A CA 1
ATOM 1246 C C . ARG A 1 158 ? -13.461 -2.094 14.820 1.00 88.50 158 ARG A C 1
ATOM 1248 O O . ARG A 1 158 ? -13.978 -2.318 13.727 1.00 88.50 158 ARG A O 1
ATOM 1255 N N . VAL A 1 159 ? -14.029 -2.327 15.991 1.00 91.81 159 VAL A N 1
ATOM 1256 C CA . VAL A 1 159 ? -15.383 -2.842 16.160 1.00 91.81 159 VAL A CA 1
ATOM 1257 C C . VAL A 1 159 ? -16.199 -1.805 16.909 1.00 91.81 159 VAL A C 1
ATOM 1259 O O . VAL A 1 159 ? -15.722 -1.227 17.891 1.00 91.81 159 VAL A O 1
ATOM 1262 N N . ASP A 1 160 ? -17.410 -1.575 16.423 1.00 93.75 160 ASP A N 1
ATOM 1263 C CA . ASP A 1 160 ? -18.402 -0.766 17.119 1.00 93.75 160 ASP A CA 1
ATOM 1264 C C . ASP A 1 160 ? -18.894 -1.512 18.368 1.00 93.75 160 ASP A C 1
ATOM 1266 O O . ASP A 1 160 ? -18.663 -2.716 18.512 1.00 93.75 160 ASP A O 1
ATOM 1270 N N . TYR A 1 161 ? -19.532 -0.792 19.295 1.00 91.81 161 TYR A N 1
ATOM 1271 C CA . TYR A 1 161 ? -19.981 -1.339 20.585 1.00 91.81 161 TYR A CA 1
ATOM 1272 C C . TYR A 1 161 ? -18.849 -1.988 21.394 1.00 91.81 161 TYR A C 1
ATOM 1274 O O . TYR A 1 161 ? -19.017 -3.037 22.013 1.00 91.81 161 TYR A O 1
ATOM 1282 N N . SER A 1 162 ? -17.672 -1.363 21.390 1.00 94.00 162 SER A N 1
ATOM 1283 C CA . SER A 1 162 ? -16.531 -1.781 22.200 1.00 94.00 162 SER A CA 1
ATOM 1284 C C . SER A 1 162 ? -16.061 -0.647 23.105 1.00 94.00 162 SER A C 1
ATOM 1286 O O . SER A 1 162 ? -16.057 0.518 22.717 1.00 94.00 162 SER A O 1
ATOM 1288 N N . ALA A 1 163 ? -15.651 -0.997 24.322 1.00 94.38 163 ALA A N 1
ATOM 1289 C CA . ALA A 1 163 ? -15.111 -0.066 25.302 1.00 94.38 163 ALA A CA 1
ATOM 1290 C C . ALA A 1 163 ? -13.884 -0.674 25.982 1.00 94.38 163 ALA A C 1
ATOM 1292 O O . ALA A 1 163 ? -13.680 -1.891 25.976 1.00 94.38 163 ALA A O 1
ATOM 1293 N N . ARG A 1 164 ? -13.040 0.184 26.555 1.00 95.00 164 ARG A N 1
ATOM 1294 C CA . ARG A 1 164 ? -11.880 -0.222 27.354 1.00 95.00 164 ARG A CA 1
ATOM 1295 C C . ARG A 1 164 ? -11.847 0.609 28.625 1.00 95.00 164 ARG A C 1
ATOM 1297 O O . ARG A 1 164 ? -11.979 1.824 28.556 1.00 95.00 164 ARG A O 1
ATOM 1304 N N . THR A 1 165 ? -11.650 -0.052 29.757 1.00 94.75 165 THR A N 1
ATOM 1305 C CA . THR A 1 165 ? -11.527 0.585 31.071 1.00 94.75 165 THR A CA 1
ATOM 1306 C C . THR A 1 165 ? -10.518 -0.173 31.930 1.00 94.75 165 THR A C 1
ATOM 1308 O O . THR A 1 165 ? -10.073 -1.266 31.566 1.00 94.75 165 THR A O 1
ATOM 1311 N N . VAL A 1 166 ? -10.129 0.428 33.049 1.00 96.00 166 VAL A N 1
ATOM 1312 C CA . VAL A 1 166 ? -9.258 -0.190 34.049 1.00 96.00 166 VAL A CA 1
ATOM 1313 C C . VAL A 1 166 ? -10.061 -1.217 34.845 1.00 96.00 166 VAL A C 1
ATOM 1315 O O . VAL A 1 166 ? -11.200 -0.964 35.229 1.00 96.00 166 VAL A O 1
ATOM 1318 N N . ILE A 1 167 ? -9.456 -2.377 35.094 1.00 96.31 167 ILE A N 1
ATOM 1319 C CA . ILE A 1 167 ? -10.043 -3.426 35.931 1.00 96.31 167 ILE A CA 1
ATOM 1320 C C . ILE A 1 167 ? -9.736 -3.165 37.408 1.00 96.31 167 ILE A C 1
ATOM 1322 O O . ILE A 1 167 ? -8.605 -2.837 37.767 1.00 96.31 167 ILE A O 1
ATOM 1326 N N . VAL A 1 168 ? -10.746 -3.333 38.260 1.00 95.81 168 VAL A N 1
ATOM 1327 C CA . VAL A 1 168 ? -10.643 -3.207 39.720 1.00 95.81 168 VAL A CA 1
ATOM 1328 C C . VAL A 1 168 ? -11.218 -4.473 40.352 1.00 95.81 168 VAL A C 1
ATOM 1330 O O . VAL A 1 168 ? -12.190 -5.031 39.848 1.00 95.81 168 VAL A O 1
ATOM 1333 N N . VAL A 1 169 ? -10.589 -4.955 41.426 1.00 96.31 169 VAL A N 1
ATOM 1334 C CA . VAL A 1 169 ? -11.016 -6.176 42.124 1.00 96.31 169 VAL A CA 1
ATOM 1335 C C . VAL A 1 169 ? -12.262 -5.884 42.959 1.00 96.31 169 VAL A C 1
ATOM 1337 O O . VAL A 1 169 ? -12.218 -5.028 43.836 1.00 96.31 169 VAL A O 1
ATOM 1340 N N . GLU A 1 170 ? -13.336 -6.641 42.728 1.00 96.25 170 GLU A N 1
ATOM 1341 C CA . GLU A 1 170 ? -14.570 -6.593 43.520 1.00 96.25 170 GLU A CA 1
ATOM 1342 C C . GLU A 1 170 ? -14.868 -7.991 44.098 1.00 96.25 170 GLU A C 1
ATOM 1344 O O . GLU A 1 170 ? -15.353 -8.864 43.377 1.00 96.25 170 GLU A O 1
ATOM 1349 N N . PRO A 1 171 ? -14.588 -8.238 45.392 1.00 95.62 171 PRO A N 1
ATOM 1350 C CA . PRO A 1 171 ? -14.732 -9.567 45.998 1.00 95.62 171 PRO A CA 1
ATOM 1351 C C . PRO A 1 171 ? -16.175 -10.075 46.134 1.00 95.62 171 PRO A C 1
ATOM 1353 O O . PRO A 1 171 ? -16.375 -11.242 46.459 1.00 95.62 171 PRO A O 1
ATOM 1356 N N . LYS A 1 172 ? -17.179 -9.207 45.963 1.00 96.69 172 LYS A N 1
ATOM 1357 C CA . LYS A 1 172 ? -18.598 -9.542 46.170 1.00 96.69 172 LYS A CA 1
ATOM 1358 C C . LYS A 1 172 ? -19.281 -10.144 44.939 1.00 96.69 172 LYS A C 1
ATOM 1360 O O . LYS A 1 172 ? -20.370 -10.693 45.084 1.00 96.69 172 LYS A O 1
ATOM 1365 N N . LEU A 1 173 ? -18.684 -10.008 43.755 1.00 96.50 173 LEU A N 1
ATOM 1366 C CA . LEU A 1 173 ? -19.248 -10.519 42.504 1.00 96.50 173 LEU A CA 1
ATOM 1367 C C . LEU A 1 173 ? -19.107 -12.040 42.415 1.00 96.50 173 LEU A C 1
ATOM 1369 O O . LEU A 1 173 ? -18.123 -12.618 42.884 1.00 96.50 173 LEU A O 1
ATOM 1373 N N . LYS A 1 174 ? -20.088 -12.689 41.786 1.00 96.38 174 LYS A N 1
ATOM 1374 C CA . LYS A 1 174 ? -20.001 -14.116 41.454 1.00 96.38 174 LYS A CA 1
ATOM 1375 C C . LYS A 1 174 ? -19.089 -14.351 40.246 1.00 96.38 174 LYS A C 1
ATOM 1377 O O . LYS A 1 174 ? -18.706 -13.421 39.543 1.00 96.38 174 LYS A O 1
ATOM 1382 N N . LEU A 1 175 ? -18.757 -15.619 39.988 1.00 95.94 175 LEU A N 1
ATOM 1383 C CA . LEU A 1 175 ? -17.883 -16.030 38.877 1.00 95.94 175 LEU A CA 1
ATOM 1384 C C . LEU A 1 175 ? -18.444 -15.684 37.485 1.00 95.94 175 LEU A C 1
ATOM 1386 O O . LEU A 1 175 ? -17.675 -15.557 36.536 1.00 95.94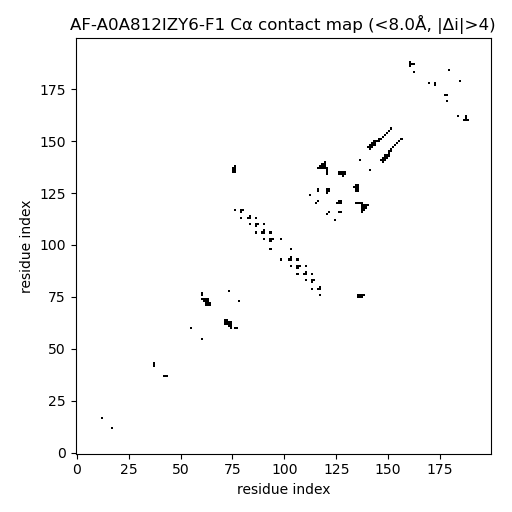 175 LEU A O 1
ATOM 1390 N N . ASP A 1 176 ? -19.761 -15.564 37.360 1.00 97.00 176 ASP A N 1
ATOM 1391 C CA . ASP A 1 176 ? -20.499 -15.262 36.132 1.00 97.00 176 ASP A CA 1
ATOM 1392 C C . ASP A 1 176 ? -20.848 -13.773 35.971 1.00 97.00 176 ASP A C 1
ATOM 1394 O O . ASP A 1 176 ? -21.408 -13.375 34.949 1.00 97.00 176 ASP A O 1
ATOM 1398 N N . GLU A 1 177 ? -20.498 -12.936 36.950 1.00 95.69 177 GLU A N 1
ATOM 1399 C CA . GLU A 1 177 ? -20.847 -11.518 36.984 1.00 95.69 177 GLU A CA 1
ATOM 1400 C C . GLU A 1 177 ? -19.611 -10.629 36.766 1.00 95.69 177 GLU A C 1
ATOM 1402 O O . GLU A 1 177 ? -18.490 -10.953 37.158 1.00 95.69 177 GLU A O 1
ATOM 1407 N N . CYS A 1 178 ? -19.813 -9.454 36.163 1.00 94.62 178 CYS A N 1
ATOM 1408 C CA . CYS A 1 178 ? -18.788 -8.418 36.080 1.00 94.62 178 CYS A CA 1
ATOM 1409 C C . CYS A 1 178 ? -19.376 -7.027 36.345 1.00 94.62 178 CYS A C 1
ATOM 1411 O O . CYS A 1 178 ? -20.520 -6.731 35.997 1.00 94.62 178 CYS A O 1
ATOM 1413 N N . GLY A 1 179 ? -18.582 -6.160 36.978 1.00 94.50 179 GLY A N 1
ATOM 1414 C CA . GLY A 1 179 ? -18.951 -4.769 37.217 1.00 94.50 179 GLY A CA 1
ATOM 1415 C C . GLY A 1 179 ? -18.695 -3.914 35.978 1.00 94.50 179 GLY A C 1
ATOM 1416 O O . GLY A 1 179 ? -17.554 -3.781 35.538 1.00 94.50 179 GLY A O 1
ATOM 1417 N N . LEU A 1 180 ? -19.748 -3.305 35.433 1.00 95.06 180 LEU A N 1
ATOM 1418 C CA . LEU A 1 180 ? -19.671 -2.377 34.304 1.00 95.06 180 LEU A CA 1
ATOM 1419 C C . LEU A 1 180 ? -20.039 -0.959 34.764 1.00 95.06 180 LEU A C 1
ATOM 1421 O O . LEU A 1 180 ? -21.121 -0.771 35.324 1.00 95.06 180 LEU A O 1
ATOM 1425 N N . PRO A 1 181 ? -19.188 0.057 34.516 1.00 96.00 181 PRO A N 1
ATOM 1426 C CA . PRO A 1 181 ? -19.547 1.445 34.777 1.00 96.00 181 PRO A CA 1
ATOM 1427 C C . PRO A 1 181 ? -20.798 1.846 33.995 1.00 96.00 181 PRO A C 1
ATOM 1429 O O . PRO A 1 181 ? -20.903 1.572 32.797 1.00 96.00 181 PRO A O 1
ATOM 1432 N N . PHE A 1 182 ? -21.722 2.537 34.664 1.00 95.12 182 PHE A N 1
ATOM 1433 C CA . PHE A 1 182 ? -23.009 2.912 34.077 1.00 95.12 182 PHE A CA 1
ATOM 1434 C C . PHE A 1 182 ? -22.859 3.736 32.792 1.00 95.12 182 PHE A C 1
ATOM 1436 O O . PHE A 1 182 ? -23.582 3.504 31.831 1.00 95.12 182 PHE A O 1
ATOM 1443 N N . GLU A 1 183 ? -21.891 4.653 32.738 1.00 94.38 183 GLU A N 1
ATOM 1444 C CA . GLU A 1 183 ? -21.633 5.481 31.551 1.00 94.38 183 GLU A CA 1
ATOM 1445 C C . GLU A 1 183 ? -21.240 4.641 30.329 1.00 94.38 183 GLU A C 1
ATOM 1447 O O . GLU A 1 183 ? -21.740 4.869 29.229 1.00 94.38 183 GLU A O 1
ATOM 1452 N N . ILE A 1 184 ? -20.399 3.622 30.533 1.00 95.69 184 ILE A N 1
ATOM 1453 C CA . ILE A 1 184 ? -19.973 2.705 29.470 1.00 95.69 184 ILE A CA 1
ATOM 1454 C C . ILE A 1 184 ? -21.147 1.829 29.035 1.00 95.69 184 ILE A C 1
ATOM 1456 O O . ILE A 1 184 ? -21.398 1.683 27.840 1.00 95.69 184 ILE A O 1
ATOM 1460 N N . ALA A 1 185 ? -21.883 1.266 29.997 1.00 95.19 185 ALA A N 1
ATOM 1461 C CA . ALA A 1 185 ? -23.049 0.441 29.709 1.00 95.19 185 ALA A CA 1
ATOM 1462 C C . ALA A 1 185 ? -24.108 1.235 28.929 1.00 95.19 185 ALA A C 1
ATOM 1464 O O . ALA A 1 185 ? -24.625 0.750 27.926 1.00 95.19 185 ALA A O 1
ATOM 1465 N N . LYS A 1 186 ? -24.374 2.482 29.328 1.00 94.12 186 LYS A N 1
ATOM 1466 C CA . LYS A 1 186 ? -25.305 3.368 28.631 1.00 94.12 186 LYS A CA 1
ATOM 1467 C C . LYS A 1 186 ? -24.937 3.499 27.155 1.00 94.12 186 LYS A C 1
ATOM 1469 O O . LYS A 1 186 ? -25.798 3.260 26.318 1.00 94.12 186 LYS A O 1
ATOM 1474 N N . GLU A 1 187 ? -23.680 3.815 26.840 1.00 94.00 187 GLU A N 1
ATOM 1475 C CA . GLU A 1 187 ? -23.234 4.026 25.457 1.00 94.00 187 GLU A CA 1
ATOM 1476 C C . GLU A 1 187 ? -23.254 2.730 24.629 1.00 94.00 187 GLU A C 1
ATOM 1478 O O . GLU A 1 187 ? -23.763 2.708 23.509 1.00 94.00 187 GLU A O 1
ATOM 1483 N N . MET A 1 188 ? -22.768 1.617 25.193 1.00 94.44 188 MET A N 1
ATOM 1484 C CA . MET A 1 188 ? -22.739 0.323 24.496 1.00 94.44 188 MET A CA 1
ATOM 1485 C C . MET A 1 188 ? -24.146 -0.205 24.180 1.00 94.44 188 MET A C 1
ATOM 1487 O O . MET A 1 188 ? -24.338 -0.836 23.141 1.00 94.44 188 MET A O 1
ATOM 1491 N N . TYR A 1 189 ? -25.132 0.074 25.039 1.00 95.56 189 TYR A N 1
ATOM 1492 C CA . TYR A 1 189 ? -26.514 -0.390 24.884 1.00 95.56 189 TYR A CA 1
ATOM 1493 C C . TYR A 1 189 ? -27.476 0.673 24.328 1.00 95.56 189 TYR A C 1
ATOM 1495 O O . TYR A 1 189 ? -28.681 0.419 24.261 1.00 95.56 189 TYR A O 1
ATOM 1503 N N . MET A 1 190 ? -26.979 1.828 23.865 1.00 94.81 190 MET A N 1
ATOM 1504 C CA . MET A 1 190 ? -27.802 2.916 23.308 1.00 94.81 190 MET A CA 1
ATOM 1505 C C . MET A 1 190 ? -28.867 2.450 22.296 1.00 94.81 190 MET A C 1
ATOM 1507 O O . MET A 1 190 ? -30.025 2.845 22.448 1.00 94.81 190 MET A O 1
ATOM 1511 N N . PRO A 1 191 ? -28.563 1.587 21.301 1.00 93.94 191 PRO A N 1
ATOM 1512 C CA . PRO A 1 191 ? -29.574 1.138 20.340 1.00 93.94 191 PRO A CA 1
ATOM 1513 C C . PRO A 1 191 ? -30.735 0.372 20.987 1.00 93.94 191 PRO A C 1
ATOM 1515 O O . PRO A 1 191 ? -31.877 0.503 20.549 1.00 93.94 191 PRO A O 1
ATOM 1518 N N . PHE A 1 192 ? -30.456 -0.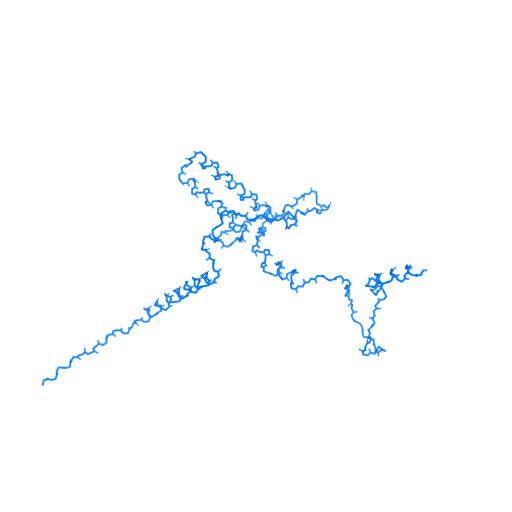412 22.031 1.00 95.00 192 PHE A N 1
ATOM 1519 C CA . PHE A 1 192 ? -31.464 -1.192 22.751 1.00 95.00 192 PHE A CA 1
ATOM 1520 C C . PHE A 1 192 ? -32.315 -0.290 23.649 1.00 95.00 192 PHE A C 1
ATOM 1522 O O . PHE A 1 192 ? -33.541 -0.362 23.604 1.00 95.00 192 PHE A O 1
ATOM 1529 N N . LEU A 1 193 ? -31.672 0.633 24.372 1.00 93.81 193 LEU A N 1
ATOM 1530 C CA . LEU A 1 193 ? -32.346 1.637 25.201 1.00 93.81 193 LEU A CA 1
ATOM 1531 C C . LEU A 1 193 ? -33.305 2.504 24.376 1.00 93.81 193 LEU A C 1
ATOM 1533 O O . LEU A 1 193 ? -34.450 2.716 24.767 1.00 93.81 193 LEU A O 1
ATOM 1537 N N . MET A 1 194 ? -32.866 2.976 23.205 1.00 94.62 194 MET A N 1
ATOM 1538 C CA . MET A 1 194 ? -33.710 3.778 22.312 1.00 94.62 194 MET A CA 1
ATOM 1539 C C . MET A 1 194 ? -34.930 3.012 21.797 1.00 94.62 194 MET A C 1
ATOM 1541 O O . MET A 1 194 ? -35.958 3.629 21.520 1.00 94.62 194 MET A O 1
ATOM 1545 N N . ARG A 1 195 ? -34.823 1.690 21.639 1.00 95.00 195 ARG A N 1
ATOM 1546 C CA . ARG A 1 195 ? -35.942 0.854 21.210 1.00 95.00 195 ARG A CA 1
ATOM 1547 C C . ARG A 1 195 ? -36.996 0.734 22.308 1.00 95.00 195 ARG A C 1
ATOM 1549 O O . ARG A 1 195 ? -38.156 1.025 22.041 1.00 95.00 195 ARG A O 1
ATOM 1556 N N . GLU A 1 196 ? -36.600 0.384 23.530 1.00 94.31 196 GLU A N 1
ATOM 1557 C CA . GLU A 1 196 ? -37.542 0.257 24.654 1.00 94.31 196 GLU A CA 1
ATOM 1558 C C . GLU A 1 196 ? -38.233 1.582 24.994 1.00 94.31 196 GLU A C 1
ATOM 1560 O O . GLU A 1 196 ? -39.413 1.602 25.331 1.00 94.31 196 GLU A O 1
ATOM 1565 N N . LEU A 1 197 ? -37.516 2.705 24.873 1.00 93.75 197 LEU A N 1
ATOM 1566 C CA . LEU A 1 197 ? -38.082 4.035 25.108 1.00 93.75 197 LEU A CA 1
ATOM 1567 C C . LEU A 1 197 ? -39.126 4.454 24.067 1.00 93.75 197 LEU A C 1
ATOM 1569 O O . LEU A 1 197 ? -39.923 5.331 24.364 1.00 93.75 197 LEU A O 1
ATOM 1573 N N . LYS A 1 198 ? -39.103 3.876 22.860 1.00 91.81 198 LYS A N 1
ATOM 1574 C CA . LYS A 1 198 ? -40.113 4.128 21.818 1.00 91.81 198 LYS A CA 1
ATOM 1575 C C . LYS A 1 198 ? -41.317 3.193 21.903 1.00 91.81 198 LYS A C 1
ATOM 1577 O O . LYS A 1 198 ? -42.363 3.524 21.359 1.00 91.81 198 LYS A O 1
ATOM 1582 N N . GLU A 1 199 ? -41.143 2.005 22.481 1.00 86.19 199 GLU A N 1
ATOM 1583 C CA . GLU A 1 199 ? -42.225 1.032 22.693 1.00 86.19 199 GLU A CA 1
ATOM 1584 C C . GLU A 1 199 ? -43.100 1.398 23.912 1.00 86.19 199 GLU A C 1
ATOM 1586 O O . GLU A 1 199 ? -44.205 0.872 24.046 1.00 86.19 199 GLU A O 1
ATOM 1591 N N . LYS A 1 200 ? -42.625 2.311 24.770 1.00 55.31 200 LYS A N 1
ATOM 1592 C CA . LYS A 1 200 ? -43.400 2.983 25.825 1.00 55.31 200 LYS A CA 1
ATOM 1593 C C . LYS A 1 200 ? -44.029 4.277 25.324 1.00 55.31 200 LYS A C 1
ATOM 1595 O O . LYS A 1 200 ? -45.156 4.561 25.782 1.00 55.31 200 LYS A O 1
#

Foldseek 3Di:
DDDPPPPPDPDDPDPVRVVVVVVVVVVVVVVVVVVVVCVVVVNDPCVVDDPDDDDDDDVVQDFPPPVPDPDTDGALLVVLVVQLVVLVVVLVVCVVVVHDPVVNVVSVVSNVVSVCLQAPACPPDDFDADPVRHGRQHPVNCCDDCNHCCNPPPVDHDDPLDDDDDDDDDPPDDPPDDDDDPVSVCRSCVVVVVVVVVVD

Solvent-accessible surface area (backbone atoms only — not comparable to full-atom values): 12370 Å² total; per-residue (Å²): 138,83,83,79,75,78,84,70,73,85,70,73,72,53,71,70,54,52,55,52,52,52,51,50,52,51,52,52,50,52,52,49,53,53,52,52,53,27,60,77,65,73,52,62,76,67,74,78,56,80,87,73,83,89,76,79,60,66,86,82,57,51,58,54,77,52,95,85,52,97,61,77,51,71,29,52,56,57,56,38,51,51,48,31,53,51,30,47,51,55,36,52,51,41,58,74,70,63,51,57,70,70,58,50,51,50,34,52,47,51,28,48,52,29,50,44,36,39,48,44,43,50,73,90,51,84,54,58,54,46,98,87,64,50,63,52,62,14,57,47,54,48,50,41,65,76,84,2,46,50,55,49,60,68,73,46,70,91,65,82,80,69,87,88,80,87,87,76,93,64,91,86,58,55,97,92,54,81,93,73,58,65,73,58,51,50,64,60,41,40,75,58,54,57,49,58,65,68,78,103